Protein AF-A0AB74D225-F1 (afdb_monomer_lite)

pLDDT: mean 93.16, std 6.31, range [66.0, 98.31]

Secondary structure (DSSP, 8-state):
-EEEE---TTSS--EEEEEE--TT--EEEEEETGGGEEEEEEEEEEEETTTEEEEEEEEEEEEE-SS------TT-EEEE----TT--S-TT--HHHHHHHHHHHHHHHHHHHHHHHTTSS-TT-HHHHHHHHHHHHHHHHH-SPP-STT-----SS--EEEE-SS------SS------SS------SS------SS------SS----

InterPro domains:
  IPR018769 Type VI secretion system spike protein VgrG2, domain of unknown function DUF2345 [PF10106] (148-210)
  IPR028244 Putative type VI secretion system, Rhs element associated Vgr domain [PF13296] (7-115)

Structure (mmCIF, N/CA/C/O backbone):
data_AF-A0AB74D225-F1
#
_entry.id   AF-A0AB74D225-F1
#
loop_
_atom_site.group_PDB
_atom_site.id
_atom_site.type_symbol
_atom_site.label_atom_id
_atom_site.label_alt_id
_atom_site.label_comp_id
_atom_site.label_asym_id
_atom_site.label_entity_id
_atom_site.label_seq_id
_atom_site.pdbx_PDB_ins_code
_atom_site.Cartn_x
_atom_site.Cartn_y
_atom_site.Cartn_z
_atom_site.occupancy
_atom_site.B_iso_or_equiv
_atom_site.auth_seq_id
_atom_site.auth_comp_id
_atom_site.auth_asym_id
_atom_site.auth_atom_id
_atom_site.pdbx_PDB_model_num
ATOM 1 N N . VAL A 1 1 ? 15.953 2.092 -30.975 1.00 83.88 1 VAL A N 1
ATOM 2 C CA . VAL A 1 1 ? 16.313 1.522 -29.656 1.00 83.88 1 VAL A CA 1
ATOM 3 C C . VAL A 1 1 ? 17.767 1.840 -29.384 1.00 83.88 1 VAL A C 1
ATOM 5 O O . VAL A 1 1 ? 18.615 1.432 -30.169 1.00 83.88 1 VAL A O 1
ATOM 8 N N . THR A 1 2 ? 18.039 2.567 -28.309 1.00 91.44 2 THR A N 1
ATOM 9 C CA . THR A 1 2 ? 19.385 2.918 -27.845 1.00 91.44 2 THR A CA 1
ATOM 10 C C . THR A 1 2 ? 19.705 2.077 -26.615 1.00 91.44 2 THR A C 1
ATOM 12 O O . THR A 1 2 ? 18.894 2.002 -25.695 1.00 91.44 2 THR A O 1
ATOM 15 N N . VAL A 1 3 ? 20.867 1.417 -26.592 1.00 92.25 3 VAL A N 1
ATOM 16 C CA . VAL A 1 3 ? 21.276 0.546 -25.479 1.00 92.25 3 VAL A CA 1
ATOM 17 C C . VAL A 1 3 ? 22.683 0.907 -25.021 1.00 92.25 3 VAL A C 1
ATOM 19 O O . VAL A 1 3 ? 23.627 0.845 -25.804 1.00 92.25 3 VAL A O 1
ATOM 22 N N . LEU A 1 4 ? 22.821 1.215 -23.734 1.00 94.88 4 LEU A N 1
ATOM 23 C CA . LEU A 1 4 ? 24.099 1.292 -23.032 1.00 94.88 4 LEU A CA 1
ATOM 24 C C . LEU A 1 4 ? 24.278 -0.014 -22.261 1.00 94.88 4 LEU A C 1
ATOM 26 O O . LEU A 1 4 ? 23.444 -0.357 -21.424 1.00 94.88 4 LEU A O 1
ATOM 30 N N . ARG A 1 5 ? 25.334 -0.772 -22.560 1.00 93.56 5 ARG A N 1
ATOM 31 C CA . ARG A 1 5 ? 25.566 -2.101 -21.980 1.00 93.56 5 ARG A CA 1
ATOM 32 C C . ARG A 1 5 ? 26.976 -2.202 -21.415 1.00 93.56 5 ARG A C 1
ATOM 34 O O . ARG A 1 5 ? 27.946 -1.973 -22.131 1.00 93.56 5 ARG A O 1
ATOM 41 N N . GLY A 1 6 ? 27.064 -2.590 -20.149 1.00 93.81 6 GLY A N 1
ATOM 42 C CA . GLY A 1 6 ? 28.317 -2.973 -19.508 1.00 93.81 6 GLY A CA 1
ATOM 43 C C . GLY A 1 6 ? 28.624 -4.458 -19.694 1.00 93.81 6 GLY A C 1
ATOM 44 O O . GLY A 1 6 ? 27.819 -5.230 -20.218 1.00 93.81 6 GLY A O 1
ATOM 45 N N . ARG A 1 7 ? 29.789 -4.874 -19.209 1.00 94.44 7 ARG A N 1
ATOM 46 C CA . ARG A 1 7 ? 30.168 -6.280 -19.076 1.00 94.44 7 ARG A CA 1
ATOM 47 C C . ARG A 1 7 ? 30.783 -6.476 -17.700 1.00 94.44 7 ARG A C 1
ATOM 49 O O . ARG A 1 7 ? 31.556 -5.637 -17.248 1.00 94.44 7 ARG A O 1
ATOM 56 N N . GLU A 1 8 ? 30.429 -7.573 -17.056 1.00 95.44 8 GLU A N 1
ATOM 57 C CA . GLU A 1 8 ? 31.043 -8.018 -15.815 1.00 95.44 8 GLU A CA 1
ATOM 58 C C . GLU A 1 8 ? 32.558 -8.187 -15.984 1.00 95.44 8 GLU A C 1
ATOM 60 O O . GLU A 1 8 ? 33.041 -8.749 -16.975 1.00 95.44 8 GLU A O 1
ATOM 65 N N . PHE A 1 9 ? 33.319 -7.699 -15.007 1.00 93.19 9 PHE A N 1
ATOM 66 C CA . PHE A 1 9 ? 34.766 -7.843 -15.005 1.00 93.19 9 PHE A CA 1
ATOM 67 C C . PHE A 1 9 ? 35.149 -9.313 -14.809 1.00 93.19 9 PHE A C 1
ATOM 69 O O . PHE A 1 9 ? 34.698 -9.946 -13.862 1.00 93.19 9 PHE A O 1
ATOM 76 N N . GLN A 1 10 ? 35.961 -9.854 -15.725 1.00 94.50 10 GLN A N 1
ATOM 77 C CA . GLN A 1 10 ? 36.342 -11.277 -15.761 1.00 94.50 10 GLN A CA 1
ATOM 78 C C . GLN A 1 10 ? 35.152 -12.258 -15.810 1.00 94.50 10 GLN A C 1
ATOM 80 O O . GLN A 1 10 ? 35.305 -13.437 -15.502 1.00 94.50 10 GLN A O 1
ATOM 85 N N . GLY A 1 11 ? 33.982 -11.794 -16.260 1.00 92.81 11 GLY A N 1
ATOM 86 C CA . GLY A 1 11 ? 32.762 -12.590 -16.291 1.00 92.81 11 GLY A CA 1
ATOM 87 C C . GLY A 1 11 ? 31.970 -12.486 -17.593 1.00 92.81 11 GLY A C 1
ATOM 88 O O . GLY A 1 11 ? 32.452 -12.015 -18.640 1.00 92.81 11 GLY A O 1
ATOM 89 N N . THR A 1 12 ? 30.737 -12.988 -17.529 1.00 91.44 12 THR A N 1
ATOM 90 C CA . THR A 1 12 ? 29.812 -13.054 -18.677 1.00 91.44 12 THR A CA 1
ATOM 91 C C . THR A 1 12 ? 28.502 -12.316 -18.440 1.00 91.44 12 THR A C 1
ATOM 93 O O . THR A 1 12 ? 27.785 -12.060 -19.413 1.00 91.44 12 THR A O 1
ATOM 96 N N . ALA A 1 13 ? 28.217 -11.927 -17.195 1.00 94.06 13 ALA A N 1
ATOM 97 C CA . ALA A 1 13 ? 27.057 -11.118 -16.874 1.00 94.06 13 ALA A CA 1
ATOM 98 C C . ALA A 1 13 ? 27.206 -9.691 -17.421 1.00 94.06 13 ALA A C 1
ATOM 100 O O . ALA A 1 13 ? 28.282 -9.222 -17.814 1.00 94.06 13 ALA A O 1
ATOM 101 N N . SER A 1 14 ? 26.089 -8.984 -17.470 1.00 94.69 14 SER A N 1
ATOM 102 C CA . SER A 1 14 ? 26.008 -7.607 -17.918 1.00 94.69 14 SER A CA 1
ATOM 103 C C . SER A 1 14 ? 24.919 -6.852 -17.166 1.00 94.69 14 SER A C 1
ATOM 105 O O . SER A 1 14 ? 23.967 -7.427 -16.645 1.00 94.69 14 SER A O 1
ATOM 107 N N . GLY A 1 15 ? 25.065 -5.534 -17.137 1.00 95.62 15 GLY A N 1
ATOM 108 C CA . GLY A 1 15 ? 23.956 -4.623 -16.898 1.00 95.62 15 GLY A CA 1
ATOM 109 C C . GLY A 1 15 ? 23.692 -3.809 -18.156 1.00 95.62 15 GLY A C 1
ATOM 110 O O . GLY A 1 15 ? 24.610 -3.579 -18.956 1.00 95.62 15 GLY A O 1
ATOM 111 N N . HIS A 1 16 ? 22.453 -3.363 -18.348 1.00 94.81 16 HIS A N 1
ATOM 112 C CA . HIS A 1 16 ? 22.109 -2.466 -19.447 1.00 94.81 16 HIS A CA 1
ATOM 113 C C . HIS A 1 16 ? 21.057 -1.429 -19.068 1.00 94.81 16 HIS A C 1
ATOM 115 O O . HIS A 1 16 ? 20.155 -1.685 -18.273 1.00 94.81 16 HIS A O 1
ATOM 121 N N . LEU A 1 17 ? 21.164 -0.269 -19.711 1.00 96.69 17 LEU A N 1
ATOM 122 C CA . LEU A 1 17 ? 20.098 0.712 -19.862 1.00 96.69 17 LEU A CA 1
ATOM 123 C C . LEU A 1 17 ? 19.626 0.652 -21.317 1.00 96.69 17 LEU A C 1
ATOM 125 O O . LEU A 1 17 ? 20.425 0.836 -22.236 1.00 96.69 17 LEU A O 1
ATOM 129 N N . ALA A 1 18 ? 18.344 0.385 -21.530 1.00 94.88 18 ALA A N 1
ATOM 130 C CA . ALA A 1 18 ? 17.712 0.397 -22.841 1.00 94.88 18 ALA A CA 1
ATOM 131 C C . ALA A 1 18 ? 16.631 1.482 -22.889 1.00 94.88 18 ALA A C 1
ATOM 133 O O . ALA A 1 18 ? 15.743 1.507 -22.039 1.00 94.88 18 ALA A O 1
ATOM 134 N N . ILE A 1 19 ? 16.712 2.351 -23.895 1.00 96.00 19 ILE A N 1
ATOM 135 C CA . ILE A 1 19 ? 15.706 3.360 -24.235 1.00 96.00 19 ILE A CA 1
ATOM 136 C C . ILE A 1 19 ? 15.145 2.988 -25.601 1.00 96.00 19 ILE A C 1
ATOM 138 O O . ILE A 1 19 ? 15.877 2.800 -26.579 1.00 96.00 19 ILE A O 1
ATOM 142 N N . ASP A 1 20 ? 13.839 2.827 -25.672 1.00 93.31 20 ASP A N 1
ATOM 143 C CA . ASP A 1 20 ? 13.175 2.265 -26.828 1.00 93.31 20 ASP A CA 1
ATOM 144 C C . ASP A 1 20 ? 11.979 3.122 -27.220 1.00 93.31 20 ASP A C 1
ATOM 146 O O . ASP A 1 20 ? 10.872 2.926 -26.727 1.00 93.31 20 ASP A O 1
ATOM 150 N N . ASP A 1 21 ? 12.224 4.047 -28.145 1.00 94.94 21 ASP A N 1
ATOM 151 C CA . ASP A 1 21 ? 11.257 5.038 -28.628 1.00 94.94 21 ASP A CA 1
ATOM 152 C C . ASP A 1 21 ? 10.386 4.537 -29.785 1.00 94.94 21 ASP A C 1
ATOM 154 O O . ASP A 1 21 ? 9.946 5.309 -30.639 1.00 94.94 21 ASP A O 1
ATOM 158 N N . THR A 1 22 ? 10.147 3.226 -29.872 1.00 92.25 22 THR A N 1
ATOM 159 C CA . THR A 1 22 ? 9.281 2.709 -30.934 1.00 92.25 22 THR A CA 1
ATOM 160 C C . THR A 1 22 ? 7.878 3.302 -30.798 1.00 92.25 22 THR A C 1
ATOM 162 O O . THR A 1 22 ? 7.272 3.246 -29.723 1.00 92.25 22 THR A O 1
ATOM 165 N N . GLN A 1 23 ? 7.348 3.840 -31.901 1.00 93.94 23 GLN A N 1
ATOM 166 C CA . GLN A 1 23 ? 6.072 4.555 -31.939 1.00 93.94 23 GLN A CA 1
ATOM 167 C C . GLN A 1 23 ? 4.941 3.761 -31.263 1.00 93.94 23 GLN A C 1
ATOM 169 O O . GLN A 1 23 ? 4.717 2.585 -31.551 1.00 93.94 23 GLN A O 1
ATOM 174 N N . GLY A 1 24 ? 4.243 4.409 -30.324 1.00 91.94 24 GLY A N 1
ATOM 175 C CA . GLY A 1 24 ? 3.142 3.814 -29.555 1.00 91.94 24 GLY A CA 1
ATOM 176 C C . GLY A 1 24 ? 3.556 2.746 -28.533 1.00 91.94 24 GLY A C 1
ATOM 177 O O . GLY A 1 24 ? 2.697 2.183 -27.858 1.00 91.94 24 GLY A O 1
ATOM 178 N N . GLN A 1 25 ? 4.852 2.452 -28.405 1.00 93.56 25 GLN A N 1
ATOM 179 C CA . GLN A 1 25 ? 5.385 1.383 -27.561 1.00 93.56 25 GLN A CA 1
ATOM 180 C C . GLN A 1 25 ? 6.651 1.815 -26.819 1.00 93.56 25 GLN A C 1
ATOM 182 O O . GLN A 1 25 ? 7.567 1.010 -26.657 1.00 93.56 25 GLN A O 1
ATOM 187 N N . ILE A 1 26 ? 6.709 3.078 -26.391 1.00 95.25 26 ILE A N 1
ATOM 188 C CA . ILE A 1 26 ? 7.873 3.621 -25.691 1.00 95.25 26 ILE A CA 1
ATOM 189 C C . ILE A 1 26 ? 8.102 2.844 -24.391 1.00 95.25 26 ILE A C 1
ATOM 191 O O . ILE A 1 26 ? 7.143 2.601 -23.644 1.00 95.25 26 ILE A O 1
ATOM 195 N N . GLN A 1 27 ? 9.352 2.456 -24.135 1.00 95.75 27 GLN A N 1
ATOM 196 C CA . GLN A 1 27 ? 9.785 1.859 -22.873 1.00 95.75 27 GLN A CA 1
ATOM 197 C C . GLN A 1 27 ? 11.217 2.265 -22.504 1.00 95.75 27 GLN A C 1
ATOM 199 O O . GLN A 1 27 ? 12.063 2.477 -23.376 1.00 95.75 27 GLN A O 1
ATOM 204 N N . THR A 1 28 ? 11.491 2.279 -21.202 1.00 97.12 28 THR A N 1
ATOM 205 C CA . THR A 1 28 ? 12.839 2.438 -20.642 1.00 97.12 28 THR A CA 1
ATOM 206 C C . THR A 1 28 ? 13.099 1.313 -19.652 1.00 97.12 28 THR A C 1
ATOM 208 O O . THR A 1 28 ? 12.251 1.029 -18.806 1.00 97.12 28 THR A O 1
ATOM 211 N N . GLN A 1 29 ? 14.263 0.674 -19.737 1.00 96.50 29 GLN A N 1
ATOM 212 C CA . GLN A 1 29 ? 14.653 -0.422 -18.852 1.00 96.50 29 GLN A CA 1
ATOM 213 C C . GLN A 1 29 ? 16.067 -0.220 -18.306 1.00 96.50 29 GLN A C 1
ATOM 215 O O . GLN A 1 29 ? 16.994 -0.014 -19.082 1.00 96.50 29 GLN A O 1
ATOM 220 N N . ILE A 1 30 ? 16.234 -0.370 -16.991 1.00 97.25 30 ILE A N 1
ATOM 221 C CA . ILE A 1 30 ? 17.526 -0.540 -16.312 1.00 97.25 30 ILE A CA 1
ATOM 222 C C . ILE A 1 30 ? 17.555 -1.965 -15.768 1.00 97.25 30 ILE A C 1
ATOM 224 O O . ILE A 1 30 ? 16.666 -2.335 -15.002 1.00 97.25 30 ILE A O 1
ATOM 228 N N . ALA A 1 31 ? 18.537 -2.771 -16.161 1.00 96.44 31 ALA A N 1
ATOM 229 C CA . ALA A 1 31 ? 18.600 -4.180 -15.788 1.00 96.44 31 ALA A CA 1
ATOM 230 C C . ALA A 1 31 ? 20.019 -4.650 -15.453 1.00 96.44 31 ALA A C 1
ATOM 232 O O . ALA A 1 31 ? 21.006 -4.119 -15.967 1.00 96.44 31 ALA A O 1
ATOM 233 N N . SER A 1 32 ? 20.090 -5.685 -14.620 1.00 96.00 32 SER A N 1
ATOM 234 C CA . SER A 1 32 ? 21.280 -6.457 -14.277 1.00 96.00 32 SER A CA 1
ATOM 235 C C . SER A 1 32 ? 20.981 -7.945 -14.444 1.00 96.00 32 SER A C 1
ATOM 237 O O . SER A 1 32 ? 19.955 -8.429 -13.961 1.00 96.00 32 SER A O 1
ATOM 239 N N . ASP A 1 33 ? 21.886 -8.683 -15.088 1.00 95.00 33 ASP A N 1
ATOM 240 C CA . ASP A 1 33 ? 21.786 -10.142 -15.194 1.00 95.00 33 ASP A CA 1
ATOM 241 C C . ASP A 1 33 ? 21.850 -10.808 -13.799 1.00 95.00 33 ASP A C 1
ATOM 243 O O . ASP A 1 33 ? 21.280 -11.881 -13.595 1.00 95.00 33 ASP A O 1
ATOM 247 N N . ALA A 1 34 ? 22.470 -10.152 -12.806 1.00 95.50 34 ALA A N 1
ATOM 248 C CA . ALA A 1 34 ? 22.507 -10.626 -11.424 1.00 95.50 34 ALA A CA 1
ATOM 249 C C . ALA A 1 34 ? 21.106 -10.586 -10.788 1.00 95.50 34 ALA A C 1
ATOM 251 O O . ALA A 1 34 ? 20.494 -9.523 -10.622 1.00 95.50 34 ALA A O 1
ATOM 252 N N . GLY A 1 35 ? 20.587 -11.770 -10.455 1.00 96.00 35 GLY A N 1
ATOM 253 C CA . GLY A 1 35 ? 19.220 -11.939 -9.963 1.00 96.00 35 GLY A CA 1
ATOM 254 C C . GLY A 1 35 ? 18.162 -11.491 -10.971 1.00 96.00 35 GLY A C 1
ATOM 255 O O . GLY A 1 35 ? 17.039 -11.218 -10.567 1.00 96.00 35 GLY A O 1
ATOM 256 N N . VAL A 1 36 ? 18.521 -11.329 -12.255 1.00 94.62 36 VAL A N 1
ATOM 257 C CA . VAL A 1 36 ? 17.628 -10.825 -13.312 1.00 94.62 36 VAL A CA 1
ATOM 258 C C . VAL A 1 36 ? 16.848 -9.586 -12.828 1.00 94.62 36 VAL A C 1
ATOM 260 O O . VAL A 1 36 ? 15.620 -9.488 -12.946 1.00 94.62 36 VAL A O 1
ATOM 263 N N . SER A 1 37 ? 17.586 -8.678 -12.186 1.00 97.56 37 SER A N 1
ATOM 264 C CA . SER A 1 37 ? 17.048 -7.534 -11.455 1.00 97.56 37 SER A CA 1
ATOM 265 C C . SER A 1 37 ? 16.805 -6.376 -12.412 1.00 97.56 37 SER A C 1
ATOM 267 O O . SER A 1 37 ? 17.715 -5.989 -13.143 1.00 97.56 37 SER A O 1
ATOM 269 N N . GLN A 1 38 ? 15.601 -5.804 -12.423 1.00 96.69 38 GLN A N 1
ATOM 270 C CA . GLN A 1 38 ? 15.238 -4.766 -13.387 1.00 96.69 38 GLN A CA 1
ATOM 271 C C . GLN A 1 38 ? 14.219 -3.752 -12.861 1.00 96.69 38 GLN A C 1
ATOM 273 O O . GLN A 1 38 ? 13.292 -4.103 -12.132 1.00 96.69 38 GLN A O 1
ATOM 278 N N . LEU A 1 39 ? 14.362 -2.513 -13.336 1.00 98.00 39 LEU A N 1
ATOM 279 C CA . LEU A 1 39 ? 13.328 -1.483 -13.371 1.00 98.00 39 LEU A CA 1
ATOM 280 C C . LEU A 1 39 ? 12.903 -1.285 -14.830 1.00 98.00 39 LEU A C 1
ATOM 282 O O . LEU A 1 39 ? 13.740 -0.983 -15.680 1.00 98.00 39 LEU A O 1
ATOM 286 N N . SER A 1 40 ? 11.616 -1.446 -15.122 1.00 97.31 40 SER A N 1
ATOM 287 C CA . SER A 1 40 ? 11.042 -1.233 -16.458 1.00 97.31 40 SER A CA 1
ATOM 288 C C . SER A 1 40 ? 9.903 -0.216 -16.387 1.00 97.31 40 SER A C 1
ATOM 290 O O . SER A 1 40 ? 9.074 -0.309 -15.487 1.00 97.31 40 SER A O 1
ATOM 292 N N . LEU A 1 41 ? 9.860 0.739 -17.319 1.00 97.88 41 LEU A N 1
ATOM 293 C CA . LEU A 1 41 ? 8.902 1.852 -17.376 1.00 97.88 41 LEU A CA 1
ATOM 294 C C . LEU A 1 41 ? 8.232 1.921 -18.758 1.00 97.88 41 LEU A C 1
ATOM 296 O O . LEU A 1 41 ? 8.895 1.718 -19.775 1.00 97.88 41 LEU A O 1
ATOM 300 N N . GLY A 1 42 ? 6.946 2.269 -18.811 1.00 97.00 42 GLY A N 1
ATOM 301 C CA . GLY A 1 42 ? 6.195 2.462 -20.056 1.00 97.00 42 GLY A CA 1
ATOM 302 C C . GLY A 1 42 ? 5.542 1.174 -20.564 1.00 97.00 42 GLY A C 1
ATOM 303 O O . GLY A 1 42 ? 4.837 0.497 -19.815 1.00 97.00 42 GLY A O 1
ATOM 304 N N . ASN A 1 43 ? 5.726 0.849 -21.847 1.00 96.44 43 ASN A N 1
ATOM 305 C CA . ASN A 1 43 ? 5.213 -0.380 -22.464 1.00 96.44 43 ASN A CA 1
ATOM 306 C C . ASN A 1 43 ? 6.162 -1.546 -22.178 1.00 96.44 43 ASN A C 1
ATOM 308 O O . ASN A 1 43 ? 7.056 -1.842 -22.968 1.00 96.44 43 ASN A O 1
ATOM 312 N N . LEU A 1 44 ? 5.952 -2.205 -21.042 1.00 95.56 44 LEU A N 1
ATOM 313 C CA . LEU A 1 44 ? 6.819 -3.257 -20.528 1.00 95.56 44 LEU A CA 1
ATOM 314 C C . LEU A 1 44 ? 6.895 -4.413 -21.533 1.00 95.56 44 LEU A C 1
ATOM 316 O O . LEU A 1 44 ? 5.932 -5.167 -21.707 1.00 95.56 44 LEU A O 1
ATOM 320 N N . ARG A 1 45 ? 8.043 -4.572 -22.192 1.00 91.81 45 ARG A N 1
ATOM 321 C CA . ARG A 1 45 ? 8.363 -5.733 -23.027 1.00 91.81 45 ARG A CA 1
ATOM 322 C C . ARG A 1 45 ? 9.641 -6.378 -22.523 1.00 91.81 45 ARG A C 1
ATOM 324 O O . ARG A 1 45 ? 10.522 -5.725 -21.971 1.00 91.81 45 ARG A O 1
ATOM 331 N N . ARG A 1 46 ? 9.770 -7.682 -22.736 1.00 88.81 46 ARG A N 1
ATOM 332 C CA . ARG A 1 46 ? 11.048 -8.358 -22.503 1.00 88.81 46 ARG A CA 1
ATOM 333 C C . ARG A 1 46 ? 12.076 -7.843 -23.524 1.00 88.81 46 ARG A C 1
ATOM 335 O O . ARG A 1 46 ? 11.772 -7.761 -24.713 1.00 88.81 46 ARG A O 1
ATOM 342 N N . ILE A 1 47 ? 13.287 -7.527 -23.063 1.00 87.62 47 ILE A N 1
ATOM 343 C CA . ILE A 1 47 ? 14.438 -7.200 -23.914 1.00 87.62 47 ILE A CA 1
ATOM 344 C C . ILE A 1 47 ? 15.483 -8.294 -23.714 1.00 87.62 47 ILE A C 1
ATOM 346 O O . ILE A 1 47 ? 16.012 -8.474 -22.620 1.00 87.62 47 ILE A O 1
ATOM 350 N N . VAL A 1 48 ? 15.772 -9.046 -24.772 1.00 81.62 48 VAL A N 1
ATOM 351 C CA . VAL A 1 48 ? 16.728 -10.157 -24.747 1.00 81.62 48 VAL A CA 1
ATOM 352 C C . VAL A 1 48 ? 17.967 -9.766 -25.540 1.00 81.62 48 VAL A C 1
ATOM 354 O O . VAL A 1 48 ? 17.873 -9.233 -26.643 1.00 81.62 48 VAL A O 1
ATOM 357 N N . ARG A 1 49 ? 19.152 -10.077 -25.002 1.00 74.44 49 ARG A N 1
ATOM 358 C CA . ARG A 1 49 ? 20.454 -9.656 -25.549 1.00 74.44 49 ARG A CA 1
ATOM 359 C C . ARG A 1 49 ? 20.635 -9.913 -27.052 1.00 74.44 49 ARG A C 1
ATOM 361 O O . ARG A 1 49 ? 21.268 -9.105 -27.715 1.00 74.44 49 ARG A O 1
ATOM 368 N N . LYS A 1 50 ? 20.126 -11.037 -27.572 1.00 76.19 50 LYS A N 1
ATOM 369 C CA . LYS A 1 50 ? 20.313 -11.444 -28.978 1.00 76.19 50 LYS A CA 1
ATOM 370 C C . LYS A 1 50 ? 19.160 -11.052 -29.900 1.00 76.19 50 LYS A C 1
ATOM 372 O O . LYS A 1 50 ? 19.402 -10.771 -31.063 1.00 76.19 50 LYS A O 1
ATOM 377 N N . THR A 1 51 ? 17.926 -11.068 -29.401 1.00 76.56 51 THR A N 1
ATOM 378 C CA . THR A 1 51 ? 16.722 -10.883 -30.229 1.00 76.56 51 THR A CA 1
ATOM 379 C C . THR A 1 51 ? 16.116 -9.488 -30.092 1.00 76.56 51 THR A C 1
ATOM 381 O O . THR A 1 51 ? 15.211 -9.138 -30.840 1.00 76.56 51 THR A O 1
ATOM 384 N N . GLY A 1 52 ? 16.606 -8.673 -29.153 1.00 81.56 52 GLY A N 1
ATOM 385 C CA . GLY A 1 52 ? 16.034 -7.366 -28.863 1.00 81.56 52 GLY A CA 1
ATOM 386 C C . GLY A 1 52 ? 14.661 -7.508 -28.212 1.00 81.56 52 GLY A C 1
ATOM 387 O O . GLY A 1 52 ? 14.509 -8.231 -27.225 1.00 81.56 52 GLY A O 1
ATOM 388 N N . ARG A 1 53 ? 13.664 -6.797 -28.747 1.00 82.19 53 ARG A N 1
ATOM 389 C CA . ARG A 1 53 ? 12.280 -6.869 -28.267 1.00 82.19 53 ARG A CA 1
ATOM 390 C C . ARG A 1 53 ? 11.737 -8.293 -28.335 1.00 82.19 53 ARG A C 1
ATOM 392 O O . ARG A 1 53 ? 11.880 -8.976 -29.342 1.00 82.19 53 ARG A O 1
ATOM 399 N N . ALA A 1 54 ? 11.041 -8.681 -27.280 1.00 85.25 54 ALA A N 1
ATOM 400 C CA . ALA A 1 54 ? 10.264 -9.904 -27.202 1.00 85.25 54 ALA A CA 1
ATOM 401 C C . ALA A 1 54 ? 8.859 -9.585 -26.646 1.00 85.25 54 ALA A C 1
ATOM 403 O O . ALA A 1 54 ? 8.299 -8.508 -26.902 1.00 85.25 54 ALA A O 1
ATOM 404 N N . ASP A 1 55 ? 8.274 -10.531 -25.917 1.00 88.88 55 ASP A N 1
ATOM 405 C CA . ASP A 1 55 ? 6.867 -10.512 -25.522 1.00 88.88 55 ASP A CA 1
ATOM 406 C C . ASP A 1 55 ? 6.479 -9.268 -24.716 1.00 88.88 55 ASP A C 1
ATOM 408 O O . ASP A 1 55 ? 7.250 -8.749 -23.898 1.00 88.88 55 ASP A O 1
ATOM 412 N N . ALA A 1 56 ? 5.248 -8.804 -24.941 1.00 93.12 56 ALA A N 1
ATOM 413 C CA . ALA A 1 56 ? 4.619 -7.793 -24.101 1.00 93.12 56 ALA A CA 1
ATOM 414 C C . ALA A 1 56 ? 4.312 -8.369 -22.714 1.00 93.12 56 ALA A C 1
ATOM 416 O O . ALA A 1 56 ? 3.841 -9.496 -22.594 1.00 93.12 56 ALA A O 1
ATOM 417 N N . ARG A 1 57 ? 4.577 -7.578 -21.672 1.00 93.94 57 ARG A N 1
ATOM 418 C CA . ARG A 1 57 ? 4.400 -7.954 -20.262 1.00 93.94 57 ARG A CA 1
ATOM 419 C C . ARG A 1 57 ? 3.463 -7.025 -19.491 1.00 93.94 57 ARG A C 1
ATOM 421 O O . ARG A 1 57 ? 2.999 -7.409 -18.427 1.00 93.94 57 ARG A O 1
ATOM 428 N N . GLY A 1 58 ? 3.170 -5.830 -20.008 1.00 95.00 58 GLY A N 1
ATOM 429 C CA . GLY A 1 58 ? 2.227 -4.905 -19.379 1.00 95.00 58 GLY A CA 1
ATOM 430 C C . GLY A 1 58 ? 2.478 -3.443 -19.736 1.00 95.00 58 GLY A C 1
ATOM 431 O O . GLY A 1 58 ? 3.218 -3.131 -20.669 1.00 95.00 58 GLY A O 1
ATOM 432 N N . LYS A 1 59 ? 1.851 -2.542 -18.977 1.00 96.69 59 LYS A N 1
ATOM 433 C CA . LYS A 1 59 ? 2.045 -1.089 -19.049 1.00 96.69 59 LYS A CA 1
ATOM 434 C C . LYS A 1 59 ? 2.163 -0.523 -17.635 1.00 96.69 59 LYS A C 1
ATOM 436 O O . LYS A 1 59 ? 1.456 -0.991 -16.749 1.00 96.69 59 LYS A O 1
ATOM 441 N N . GLY A 1 60 ? 3.010 0.484 -17.441 1.00 96.38 60 GLY A N 1
ATOM 442 C CA . GLY A 1 60 ? 3.223 1.130 -16.141 1.00 96.38 60 GLY A CA 1
ATOM 443 C C . GLY A 1 60 ? 4.685 1.052 -15.720 1.00 96.38 60 GLY A C 1
ATOM 444 O O . GLY A 1 60 ? 5.562 1.377 -16.520 1.00 96.38 60 GLY A O 1
ATOM 445 N N . PHE A 1 61 ? 4.945 0.613 -14.489 1.00 97.44 61 PHE A N 1
ATOM 446 C CA . PHE A 1 61 ? 6.291 0.298 -14.021 1.00 97.44 61 PHE A CA 1
ATOM 447 C C . PHE A 1 61 ? 6.354 -1.111 -13.426 1.00 97.44 61 PHE A C 1
ATOM 449 O O . PHE A 1 61 ? 5.377 -1.603 -12.867 1.00 97.44 61 PHE A O 1
ATOM 456 N N . GLU A 1 62 ? 7.513 -1.752 -13.532 1.00 97.62 62 GLU A N 1
ATOM 457 C CA . GLU A 1 62 ? 7.829 -3.003 -12.841 1.00 97.62 62 GLU A CA 1
ATOM 458 C C . GLU A 1 62 ? 9.213 -2.876 -12.200 1.00 97.62 62 GLU A C 1
ATOM 460 O O . GLU A 1 62 ? 10.187 -2.575 -12.894 1.00 97.62 62 GLU A O 1
ATOM 465 N N . LEU A 1 63 ? 9.295 -3.150 -10.895 1.00 97.81 63 LEU A N 1
ATOM 466 C CA . LEU A 1 63 ? 10.541 -3.453 -10.196 1.00 97.81 63 LEU A CA 1
ATOM 467 C C . LEU A 1 63 ? 10.546 -4.953 -9.882 1.00 97.81 63 LEU A C 1
ATOM 469 O O . LEU A 1 63 ? 9.655 -5.440 -9.187 1.00 97.81 63 LEU A O 1
ATOM 473 N N . ARG A 1 64 ? 11.526 -5.687 -10.411 1.00 96.62 64 ARG A N 1
ATOM 474 C CA . ARG A 1 64 ? 11.606 -7.151 -10.297 1.00 96.62 64 ARG A CA 1
ATOM 475 C C . ARG A 1 64 ? 13.021 -7.584 -9.949 1.00 96.62 64 ARG A C 1
ATOM 477 O O . ARG A 1 64 ? 13.976 -7.007 -10.457 1.00 96.62 64 ARG A O 1
ATOM 484 N N . THR A 1 65 ? 13.147 -8.633 -9.148 1.00 98.12 65 THR A N 1
ATOM 485 C CA . THR A 1 65 ? 14.398 -9.362 -8.921 1.00 98.12 65 THR A CA 1
ATOM 486 C C . THR A 1 65 ? 14.079 -10.801 -8.508 1.00 98.12 65 THR A C 1
ATOM 488 O O . THR A 1 65 ? 13.027 -11.050 -7.924 1.00 98.12 65 THR A O 1
ATOM 491 N N . ASP A 1 66 ? 14.971 -11.732 -8.834 1.00 98.25 66 ASP A N 1
ATOM 492 C CA . ASP A 1 66 ? 14.998 -13.108 -8.324 1.00 98.25 66 ASP A CA 1
ATOM 493 C C . ASP A 1 66 ? 15.835 -13.214 -7.026 1.00 98.25 66 ASP A C 1
ATOM 495 O O . ASP A 1 66 ? 15.945 -14.286 -6.434 1.00 98.25 66 ASP A O 1
ATOM 499 N N . PHE A 1 67 ? 16.425 -12.103 -6.568 1.00 98.12 67 PHE A N 1
ATOM 500 C CA . PHE A 1 67 ? 17.038 -11.960 -5.245 1.00 98.12 67 PHE A CA 1
ATOM 501 C C . PHE A 1 67 ? 16.074 -11.264 -4.264 1.00 98.12 67 PHE A C 1
ATOM 503 O O . PHE A 1 67 ? 14.856 -11.303 -4.418 1.00 98.12 67 PHE A O 1
ATOM 510 N N . TRP A 1 68 ? 16.606 -10.645 -3.209 1.00 98.31 68 TRP A N 1
ATOM 511 C CA . TRP A 1 68 ? 15.818 -9.896 -2.234 1.00 98.31 68 TRP A CA 1
ATOM 512 C C . TRP A 1 68 ? 15.389 -8.529 -2.777 1.00 98.31 68 TRP A C 1
ATOM 514 O O . TRP A 1 68 ? 16.212 -7.755 -3.265 1.00 98.31 68 TRP A O 1
ATOM 524 N N . GLY A 1 69 ? 14.108 -8.198 -2.613 1.00 97.75 69 GLY A N 1
ATOM 525 C CA . GLY A 1 69 ? 13.589 -6.844 -2.791 1.00 97.75 69 GLY A CA 1
ATOM 526 C C . GLY A 1 69 ? 13.454 -6.137 -1.444 1.00 97.75 69 GLY A C 1
ATOM 527 O O . GLY A 1 69 ? 12.835 -6.669 -0.526 1.00 97.75 69 GLY A O 1
ATOM 528 N N . VAL A 1 70 ? 14.007 -4.930 -1.322 1.00 97.88 70 VAL A N 1
ATOM 529 C CA . VAL A 1 70 ? 13.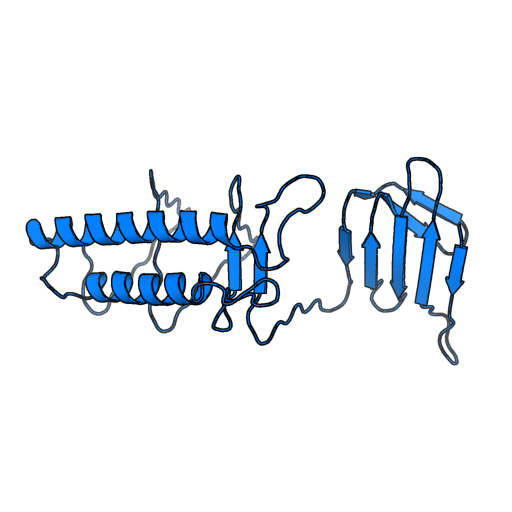832 -4.074 -0.141 1.00 97.88 70 VAL A CA 1
ATOM 530 C C . VAL A 1 70 ? 13.448 -2.674 -0.604 1.00 97.88 70 VAL A C 1
ATOM 532 O O . VAL A 1 70 ? 14.202 -2.034 -1.332 1.00 97.88 70 VAL A O 1
ATOM 535 N N . VAL A 1 71 ? 12.295 -2.185 -0.142 1.00 97.69 71 VAL A N 1
ATOM 536 C CA . VAL A 1 71 ? 11.902 -0.774 -0.245 1.00 97.69 71 VAL A CA 1
ATOM 537 C C . VAL A 1 71 ? 12.003 -0.180 1.152 1.00 97.69 71 VAL A C 1
ATOM 539 O O . VAL A 1 71 ? 11.337 -0.641 2.076 1.00 97.69 71 VAL A O 1
ATOM 542 N N . ARG A 1 72 ? 12.875 0.814 1.327 1.00 97.69 72 ARG A N 1
ATOM 543 C CA . ARG A 1 72 ? 13.136 1.440 2.627 1.00 97.69 72 ARG A CA 1
ATOM 544 C C . ARG A 1 72 ? 13.047 2.952 2.504 1.00 97.69 72 ARG A C 1
ATOM 546 O O . ARG A 1 72 ? 13.747 3.540 1.686 1.00 97.69 72 ARG A O 1
ATOM 553 N N . ALA A 1 73 ? 12.255 3.562 3.378 1.00 97.50 73 ALA A N 1
ATOM 554 C CA . ALA A 1 73 ? 12.165 5.005 3.523 1.00 97.50 73 ALA A CA 1
ATOM 555 C C . ALA A 1 73 ? 12.191 5.369 5.014 1.00 97.50 73 ALA A C 1
ATOM 557 O O . ALA A 1 73 ? 11.310 4.982 5.774 1.00 97.50 73 ALA A O 1
ATOM 558 N N . LEU A 1 74 ? 13.232 6.091 5.441 1.00 97.62 74 LEU A N 1
ATOM 559 C CA . LEU A 1 74 ? 13.469 6.415 6.857 1.00 97.62 74 LEU A CA 1
ATOM 560 C C . LEU A 1 74 ? 12.404 7.354 7.449 1.00 97.62 74 LEU A C 1
ATOM 562 O O . LEU A 1 74 ? 12.218 7.387 8.657 1.00 97.62 74 LEU A O 1
ATOM 566 N N . ARG A 1 75 ? 11.728 8.130 6.598 1.00 96.19 75 ARG A N 1
ATOM 567 C CA . ARG A 1 75 ? 10.735 9.143 6.988 1.00 96.19 75 ARG A CA 1
ATOM 568 C C . ARG A 1 75 ? 9.296 8.723 6.669 1.00 96.19 75 ARG A C 1
ATOM 570 O O . ARG A 1 75 ? 8.431 9.577 6.572 1.00 96.19 75 ARG A O 1
ATOM 577 N N . GLY A 1 76 ? 9.068 7.428 6.461 1.00 96.94 76 GLY A N 1
ATOM 578 C CA . GLY A 1 76 ? 7.765 6.876 6.091 1.00 96.94 76 GLY A CA 1
ATOM 579 C C . GLY A 1 76 ? 7.659 6.510 4.611 1.00 96.94 76 GLY A C 1
ATOM 580 O O . GLY A 1 76 ? 8.442 6.964 3.774 1.00 96.94 76 GLY A O 1
ATOM 581 N N . LEU A 1 77 ? 6.699 5.643 4.301 1.00 97.81 77 LEU A N 1
ATOM 582 C CA . LEU A 1 77 ? 6.422 5.084 2.983 1.00 97.81 77 LEU A CA 1
ATOM 583 C C . LEU A 1 77 ? 4.917 5.177 2.704 1.00 97.81 77 LEU A C 1
ATOM 585 O O . LEU A 1 77 ? 4.109 4.618 3.438 1.00 97.81 77 LEU A O 1
ATOM 589 N N . PHE A 1 78 ? 4.540 5.849 1.617 1.00 97.31 78 PHE A N 1
ATOM 590 C CA . PHE A 1 78 ? 3.151 5.941 1.170 1.00 97.31 78 PHE A CA 1
ATOM 591 C C . PHE A 1 78 ? 2.966 5.175 -0.138 1.00 97.31 78 PHE A C 1
ATOM 593 O O . PHE A 1 78 ? 3.620 5.472 -1.137 1.00 97.31 78 PHE A O 1
ATOM 600 N N . VAL A 1 79 ? 2.084 4.176 -0.122 1.00 97.25 79 VAL A N 1
ATOM 601 C CA . VAL A 1 79 ? 1.704 3.388 -1.298 1.00 97.25 79 VAL A CA 1
ATOM 602 C C . VAL A 1 79 ? 0.219 3.604 -1.535 1.00 97.25 79 VAL A C 1
ATOM 604 O O . VAL A 1 79 ? -0.609 3.271 -0.686 1.00 97.25 79 VAL A O 1
ATOM 607 N N . THR A 1 80 ? -0.118 4.179 -2.686 1.00 96.50 80 THR A N 1
ATOM 608 C CA . THR A 1 80 ? -1.491 4.580 -2.976 1.00 96.50 80 THR A CA 1
ATOM 609 C C . THR A 1 80 ? -1.912 4.292 -4.410 1.00 96.50 80 THR A C 1
ATOM 611 O O . THR A 1 80 ? -1.095 4.324 -5.330 1.00 96.50 80 THR A O 1
ATOM 614 N N . THR A 1 81 ? -3.204 4.012 -4.592 1.00 95.38 81 THR A N 1
ATOM 615 C CA . THR A 1 81 ? -3.874 4.045 -5.904 1.00 95.38 81 THR A CA 1
ATOM 616 C C . THR A 1 81 ? -4.711 5.312 -6.097 1.00 95.38 81 THR A C 1
ATOM 618 O O . THR A 1 81 ? -5.326 5.486 -7.149 1.00 95.38 81 THR A O 1
ATOM 621 N N . ASP A 1 82 ? -4.723 6.205 -5.102 1.00 92.25 82 ASP A N 1
ATOM 622 C CA . ASP A 1 82 ? -5.307 7.537 -5.215 1.00 92.25 82 ASP A CA 1
ATOM 623 C C . ASP A 1 82 ? -4.445 8.381 -6.159 1.00 92.25 82 ASP A C 1
ATOM 625 O O . ASP A 1 82 ? -3.238 8.534 -5.968 1.00 92.25 82 ASP A O 1
ATOM 629 N N . GLY A 1 83 ? -5.054 8.905 -7.217 1.00 84.50 83 GLY A N 1
ATOM 630 C CA . GLY A 1 83 ? -4.328 9.672 -8.214 1.00 84.50 83 GLY A CA 1
ATOM 631 C C . GLY A 1 83 ? -5.231 10.236 -9.297 1.00 84.50 83 GLY A C 1
ATOM 632 O O . GLY A 1 83 ? -6.419 9.928 -9.396 1.00 84.50 83 GLY A O 1
ATOM 633 N N . ARG A 1 84 ? -4.644 11.089 -10.133 1.00 81.88 84 ARG A N 1
ATOM 634 C CA . ARG A 1 84 ? -5.303 11.698 -11.291 1.00 81.88 84 ARG A CA 1
ATOM 635 C C . ARG A 1 84 ? -4.424 11.517 -12.522 1.00 81.88 84 ARG A C 1
ATOM 637 O O . ARG A 1 84 ? -3.198 11.470 -12.419 1.00 81.88 84 ARG A O 1
ATOM 644 N N . ALA A 1 85 ? -5.050 11.422 -13.695 1.00 86.88 85 ALA A N 1
ATOM 645 C CA . ALA A 1 85 ? -4.320 11.335 -14.956 1.00 86.88 85 ALA A CA 1
ATOM 646 C C . ALA A 1 85 ? -3.358 12.528 -15.103 1.00 86.88 85 ALA A C 1
ATOM 648 O O . ALA A 1 85 ? -3.720 13.662 -14.801 1.00 86.88 85 ALA A O 1
ATOM 649 N N . GLY A 1 86 ? -2.127 12.258 -15.540 1.00 82.31 86 GLY A N 1
ATOM 650 C CA . GLY A 1 86 ? -1.071 13.270 -15.649 1.00 82.31 86 GLY A CA 1
ATOM 651 C C . GLY A 1 86 ? -0.313 13.568 -14.349 1.00 82.31 86 GLY A C 1
ATOM 652 O O . GLY A 1 86 ? 0.623 14.355 -14.389 1.00 82.31 86 GLY A O 1
ATOM 653 N N . GLY A 1 87 ? -0.675 12.936 -13.226 1.00 80.31 87 GLY A N 1
ATOM 654 C CA . GLY A 1 87 ? 0.024 13.082 -11.944 1.00 80.31 87 GLY A CA 1
ATOM 655 C C . GLY A 1 87 ? 0.038 14.498 -11.344 1.00 80.31 87 GLY A C 1
ATOM 656 O O . GLY A 1 87 ? 1.094 14.913 -10.877 1.00 80.31 87 GLY A O 1
ATOM 657 N N . PRO A 1 88 ? -1.070 15.270 -11.356 1.00 81.69 88 PRO A N 1
ATOM 658 C CA . PRO A 1 88 ? -1.117 16.553 -10.659 1.00 81.69 88 PRO A CA 1
ATOM 659 C C . PRO A 1 88 ? -1.025 16.364 -9.134 1.00 81.69 88 PRO A C 1
ATOM 661 O O . PRO A 1 88 ? -1.531 15.377 -8.601 1.00 81.69 88 PRO A O 1
ATOM 664 N N . GLY A 1 89 ? -0.461 17.355 -8.439 1.00 84.31 89 GLY A N 1
ATOM 665 C CA . GLY A 1 89 ? -0.195 17.309 -6.994 1.00 84.31 89 GLY A CA 1
ATOM 666 C C . GLY A 1 89 ? 1.265 16.975 -6.677 1.00 84.31 89 GLY A C 1
ATOM 667 O O . GLY A 1 89 ? 2.066 16.708 -7.574 1.00 84.31 89 GLY A O 1
ATOM 668 N N . HIS A 1 90 ? 1.635 17.031 -5.399 1.00 89.69 90 HIS A N 1
ATOM 669 C CA . HIS A 1 90 ? 2.963 16.637 -4.927 1.00 89.69 90 HIS A CA 1
ATOM 670 C C . HIS A 1 90 ? 2.991 15.160 -4.529 1.00 89.69 90 HIS A C 1
ATOM 672 O O . HIS A 1 90 ? 1.971 14.553 -4.220 1.00 89.69 90 HIS A O 1
ATOM 678 N N . ALA A 1 91 ? 4.186 14.573 -4.492 1.00 90.94 91 ALA A N 1
ATOM 679 C CA . ALA A 1 91 ? 4.369 13.134 -4.286 1.00 90.94 91 ALA A CA 1
ATOM 680 C C . ALA A 1 91 ? 3.827 12.592 -2.946 1.00 90.94 91 ALA A C 1
ATOM 682 O O . ALA A 1 91 ? 3.615 11.388 -2.824 1.00 90.94 91 ALA A O 1
ATOM 683 N N . LYS A 1 92 ? 3.630 13.461 -1.944 1.00 92.31 92 LYS A N 1
ATOM 684 C CA . LYS A 1 92 ? 3.111 13.102 -0.615 1.00 92.31 92 LYS A CA 1
ATOM 685 C C . LYS A 1 92 ? 1.672 13.560 -0.372 1.00 92.31 92 LYS A C 1
ATOM 687 O O . LYS A 1 92 ? 1.239 13.551 0.773 1.00 92.31 92 LYS A O 1
ATOM 692 N N . ASP A 1 93 ? 0.937 13.951 -1.412 1.00 92.06 93 ASP A N 1
ATOM 693 C CA . ASP A 1 93 ? -0.468 14.336 -1.275 1.00 92.06 93 ASP A CA 1
ATOM 694 C C . ASP A 1 93 ? -1.305 13.151 -0.765 1.00 92.06 93 ASP A C 1
ATOM 696 O O . ASP A 1 93 ? -1.703 12.261 -1.518 1.00 92.06 93 ASP A O 1
ATOM 700 N N . ALA A 1 94 ? -1.547 13.131 0.545 1.00 94.06 94 ALA A N 1
ATOM 701 C CA . ALA A 1 94 ? -2.238 12.053 1.240 1.00 94.06 94 ALA A CA 1
ATOM 702 C C . ALA A 1 94 ? -3.705 12.395 1.543 1.00 94.06 94 ALA A C 1
ATOM 704 O O . ALA A 1 94 ? -4.319 11.739 2.385 1.00 94.06 94 ALA A O 1
ATOM 705 N N . ARG A 1 95 ? -4.288 13.415 0.893 1.00 93.81 95 ARG A N 1
ATOM 706 C CA . ARG A 1 95 ? -5.633 13.928 1.224 1.00 93.81 95 ARG A CA 1
ATOM 707 C C . ARG A 1 95 ? -6.711 12.847 1.230 1.00 93.81 95 ARG A C 1
ATOM 709 O O . ARG A 1 95 ? -7.484 12.777 2.184 1.00 93.81 95 ARG A O 1
ATOM 716 N N . ASP A 1 96 ? -6.740 11.990 0.212 1.00 95.69 96 ASP A N 1
ATOM 717 C CA . ASP A 1 96 ? -7.739 10.920 0.110 1.00 95.69 96 ASP A CA 1
ATOM 718 C C . ASP A 1 96 ? -7.530 9.845 1.194 1.00 95.69 96 ASP A C 1
ATOM 720 O O . ASP A 1 96 ? -8.486 9.396 1.831 1.00 95.69 96 ASP A O 1
ATOM 724 N N . ALA A 1 97 ? -6.274 9.480 1.473 1.00 96.88 97 ALA A N 1
ATOM 725 C CA . ALA A 1 97 ? -5.922 8.547 2.543 1.00 96.88 97 ALA A CA 1
ATOM 726 C C . ALA A 1 97 ? -6.326 9.093 3.924 1.00 96.88 97 ALA A C 1
ATOM 728 O O . ALA A 1 97 ? -7.030 8.419 4.677 1.00 96.88 97 ALA A O 1
ATOM 729 N N . VAL A 1 98 ? -5.956 10.342 4.224 1.00 96.94 98 VAL A N 1
ATOM 730 C CA . VAL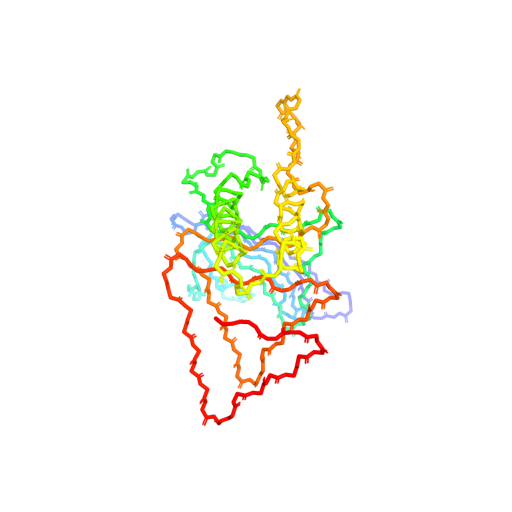 A 1 98 ? -6.332 11.047 5.459 1.00 96.94 98 VAL A CA 1
ATOM 731 C C . VAL A 1 98 ? -7.851 11.138 5.581 1.00 96.94 98 VAL A C 1
ATOM 733 O O . VAL A 1 98 ? -8.390 10.845 6.643 1.00 96.94 98 VAL A O 1
ATOM 736 N N . GLY A 1 99 ? -8.563 11.468 4.501 1.00 97.62 99 GLY A N 1
ATOM 737 C CA . GLY A 1 99 ? -10.025 11.522 4.488 1.00 97.62 99 GLY A CA 1
ATOM 738 C C . GLY A 1 99 ? -10.686 10.197 4.881 1.00 97.62 99 GLY A C 1
ATOM 739 O O . GLY A 1 99 ? -11.645 10.194 5.658 1.00 97.62 99 GLY A O 1
ATOM 740 N N . ARG A 1 100 ? -10.166 9.064 4.393 1.00 97.81 100 ARG A N 1
ATOM 741 C CA . ARG A 1 100 ? -10.659 7.724 4.766 1.00 97.81 100 ARG A CA 1
ATOM 742 C C . ARG A 1 100 ? -10.316 7.368 6.212 1.00 97.81 100 ARG A C 1
ATOM 744 O O . ARG A 1 100 ? -11.170 6.853 6.931 1.00 97.81 100 ARG A O 1
ATOM 751 N N . LEU A 1 101 ? -9.100 7.684 6.656 1.00 97.69 101 LEU A N 1
ATOM 752 C CA . LEU A 1 101 ? -8.658 7.442 8.030 1.00 97.69 101 LEU A CA 1
ATOM 753 C C . LEU A 1 101 ? -9.432 8.287 9.055 1.00 97.69 101 LEU A C 1
ATOM 755 O O . LEU A 1 101 ? -9.771 7.788 10.130 1.00 97.69 101 LEU A O 1
ATOM 759 N N . MET A 1 102 ? -9.771 9.537 8.723 1.00 97.44 102 MET A N 1
ATOM 760 C CA . MET A 1 102 ? -10.618 10.387 9.565 1.00 97.44 102 MET A CA 1
ATOM 761 C C . MET A 1 102 ? -12.021 9.802 9.725 1.00 97.44 102 MET A C 1
ATOM 763 O O . MET A 1 102 ? -12.471 9.669 10.857 1.00 97.44 102 MET A O 1
ATOM 767 N N . GLN A 1 103 ? -12.668 9.380 8.632 1.00 97.88 103 GLN A N 1
ATOM 768 C CA . GLN A 1 103 ? -13.985 8.729 8.690 1.00 97.88 103 GLN A CA 1
ATOM 769 C C . GLN A 1 103 ? -13.952 7.449 9.539 1.00 97.88 103 GLN A C 1
ATOM 771 O O . GLN A 1 103 ? -14.846 7.212 10.350 1.00 97.88 103 GLN A O 1
ATOM 776 N N . ALA A 1 104 ? -12.899 6.635 9.398 1.00 97.75 104 ALA A N 1
ATOM 777 C CA . ALA A 1 104 ? -12.712 5.451 10.231 1.00 97.75 104 ALA A CA 1
ATOM 778 C C . ALA A 1 104 ? -12.552 5.802 11.723 1.00 97.75 104 ALA A C 1
ATOM 780 O O . ALA A 1 104 ? -13.130 5.128 12.579 1.00 97.75 104 ALA A O 1
ATOM 781 N N . ARG A 1 105 ? -11.807 6.864 12.052 1.00 96.88 105 ARG A N 1
ATOM 782 C CA . ARG A 1 105 ? -11.668 7.335 13.438 1.00 96.88 105 ARG A CA 1
ATOM 783 C C . ARG A 1 105 ? -12.983 7.874 13.992 1.00 96.88 105 ARG A C 1
ATOM 785 O O . ARG A 1 105 ? -13.324 7.549 15.121 1.00 96.88 105 ARG A O 1
ATOM 792 N N . GLU A 1 106 ? -13.723 8.662 13.218 1.00 97.12 106 GLU A N 1
ATOM 793 C CA . GLU A 1 106 ? -15.023 9.213 13.627 1.00 97.12 106 GLU A CA 1
ATOM 794 C C . GLU A 1 106 ? -16.045 8.108 13.919 1.00 97.12 106 GLU A C 1
ATOM 796 O O . GLU A 1 106 ? -16.783 8.193 14.901 1.00 97.12 106 GLU A O 1
ATOM 801 N N . LEU A 1 107 ? -16.047 7.032 13.123 1.00 97.25 107 LEU A N 1
ATOM 802 C CA . LEU A 1 107 ? -16.888 5.867 13.395 1.00 97.25 107 LEU A CA 1
ATOM 803 C C . LEU A 1 107 ? -16.492 5.168 14.707 1.00 97.25 107 LEU A C 1
ATOM 805 O O . LEU A 1 107 ? -17.370 4.851 15.507 1.00 97.25 107 LEU A O 1
ATOM 809 N N . GLN A 1 108 ? -15.194 4.967 14.959 1.00 94.88 108 GLN A N 1
ATOM 810 C CA . GLN A 1 108 ? -14.713 4.400 16.229 1.00 94.88 108 GLN A CA 1
ATOM 811 C C . GLN A 1 108 ? -15.101 5.272 17.430 1.00 94.88 108 GLN A C 1
ATOM 813 O O . GLN A 1 108 ? -15.595 4.763 18.433 1.00 94.88 108 GLN A O 1
ATOM 818 N N . GLU A 1 109 ? -14.936 6.589 17.312 1.00 94.12 109 GLU A N 1
ATOM 819 C CA . GLU A 1 109 ? -15.294 7.555 18.354 1.00 94.12 109 GLU A CA 1
ATOM 820 C C . GLU A 1 109 ? -16.801 7.533 18.656 1.00 94.12 109 GLU A C 1
ATOM 822 O O . GLU A 1 109 ? -17.206 7.469 19.818 1.00 94.12 109 GLU A O 1
ATOM 827 N N . SER A 1 110 ? -17.642 7.501 17.616 1.00 94.88 110 SER A N 1
ATOM 828 C CA . SER A 1 110 ? -19.099 7.426 17.763 1.00 94.88 110 SER A CA 1
ATOM 829 C C . SER A 1 110 ? -19.556 6.135 18.452 1.00 94.88 110 SER A C 1
ATOM 831 O O . SER A 1 110 ? -20.384 6.182 19.368 1.00 94.88 110 SER A O 1
ATOM 833 N N . LEU A 1 111 ? -19.001 4.987 18.044 1.00 93.31 111 LEU A N 1
ATOM 834 C CA . LEU A 1 111 ? -19.348 3.682 18.611 1.00 93.31 111 LEU A CA 1
ATOM 835 C C . LEU A 1 111 ? -18.840 3.523 20.048 1.00 93.31 111 LEU A C 1
ATOM 837 O O . LEU A 1 111 ? -19.594 3.042 20.892 1.00 93.31 111 LEU A O 1
ATOM 841 N N . SER A 1 112 ? -17.633 4.004 20.354 1.00 90.75 112 SER A N 1
ATOM 842 C CA . SER A 1 112 ? -17.112 4.053 21.728 1.00 90.75 112 SER A CA 1
ATOM 843 C C . SER A 1 112 ? -18.020 4.895 22.635 1.00 90.75 112 SER A C 1
ATOM 845 O O . SER A 1 112 ? -18.451 4.446 23.699 1.00 90.75 112 SER A O 1
ATOM 847 N N . GLY A 1 113 ? -18.452 6.073 22.167 1.00 90.75 113 GLY A N 1
ATOM 848 C CA . GLY A 1 113 ? -19.403 6.910 22.903 1.00 90.75 113 GLY A CA 1
ATOM 849 C C . GLY A 1 113 ? -20.792 6.276 23.086 1.00 90.75 113 GLY A C 1
ATOM 850 O O . GLY A 1 113 ? -21.476 6.556 24.073 1.00 90.75 113 GLY A O 1
ATOM 851 N N . LEU A 1 114 ? -21.248 5.425 22.161 1.00 92.19 114 LEU A N 1
ATOM 852 C CA . LEU A 1 114 ? -22.470 4.627 22.334 1.00 92.19 114 LEU A CA 1
ATOM 853 C C . LEU A 1 114 ? -22.274 3.514 23.369 1.00 92.19 114 LEU A C 1
ATOM 855 O O . LEU A 1 114 ? -23.105 3.386 24.266 1.00 92.19 114 LEU A O 1
ATOM 859 N N . ALA A 1 115 ? -21.173 2.765 23.289 1.00 90.12 115 ALA A N 1
ATOM 860 C CA . ALA A 1 115 ? -20.855 1.694 24.230 1.00 90.12 115 ALA A CA 1
ATOM 861 C C . ALA A 1 115 ? -20.773 2.210 25.675 1.00 90.12 115 ALA A C 1
ATOM 863 O O . ALA A 1 115 ? -21.341 1.600 26.578 1.00 90.12 115 ALA A O 1
ATOM 864 N N . GLN A 1 116 ? -20.165 3.381 25.883 1.00 89.12 116 GLN A N 1
ATOM 865 C CA . GLN A 1 116 ? -20.106 4.036 27.193 1.00 89.12 116 GLN A CA 1
ATOM 866 C C . GLN A 1 116 ? -21.475 4.487 27.703 1.00 89.12 116 GLN A C 1
ATOM 868 O O . GLN A 1 116 ? -21.782 4.347 28.885 1.00 89.12 116 GLN A O 1
ATOM 873 N N . ARG A 1 117 ? -22.317 5.043 26.822 1.00 91.12 117 ARG A N 1
ATOM 874 C CA . ARG A 1 117 ? -23.679 5.465 27.193 1.00 91.12 117 ARG A CA 1
ATOM 875 C C . ARG A 1 117 ? -24.577 4.295 27.572 1.00 91.12 117 ARG A C 1
ATOM 877 O O . ARG A 1 117 ? -25.477 4.481 28.381 1.00 91.12 117 ARG A O 1
ATOM 884 N N . HIS A 1 118 ? -24.341 3.130 26.980 1.00 90.06 118 HIS A N 1
ATOM 885 C CA . H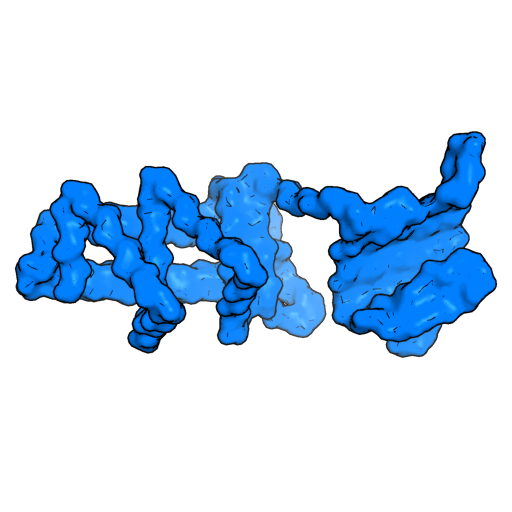IS A 1 118 ? -25.085 1.904 27.250 1.00 90.06 118 HIS A CA 1
ATOM 886 C C . HIS A 1 118 ? -24.369 0.969 28.231 1.00 90.06 118 HIS A C 1
ATOM 888 O O . HIS A 1 118 ? -24.751 -0.191 28.332 1.00 90.06 118 HIS A O 1
ATOM 894 N N . GLU A 1 119 ? -23.343 1.459 28.937 1.00 86.75 119 GLU A N 1
ATOM 895 C CA . GLU A 1 119 ? -22.594 0.718 29.965 1.00 86.75 119 GLU A CA 1
ATOM 896 C C . GLU A 1 119 ? -21.949 -0.594 29.469 1.00 86.75 119 GLU A C 1
ATOM 898 O O . GLU A 1 119 ? -21.457 -1.390 30.264 1.00 86.75 119 GLU A O 1
ATOM 903 N N . ALA A 1 120 ? -21.872 -0.802 28.148 1.00 85.94 120 ALA A N 1
ATOM 904 C CA . ALA A 1 120 ? -21.124 -1.900 27.530 1.00 85.94 120 ALA A CA 1
ATOM 905 C C . ALA A 1 120 ? -19.606 -1.717 27.703 1.00 85.94 120 ALA A C 1
ATOM 907 O O . ALA A 1 120 ? -18.832 -2.673 27.591 1.00 85.94 120 ALA A O 1
ATOM 908 N N . GLN A 1 121 ? -19.186 -0.479 27.981 1.00 82.44 121 GLN A N 1
ATOM 909 C CA . GLN A 1 121 ? -17.832 -0.105 28.366 1.00 82.4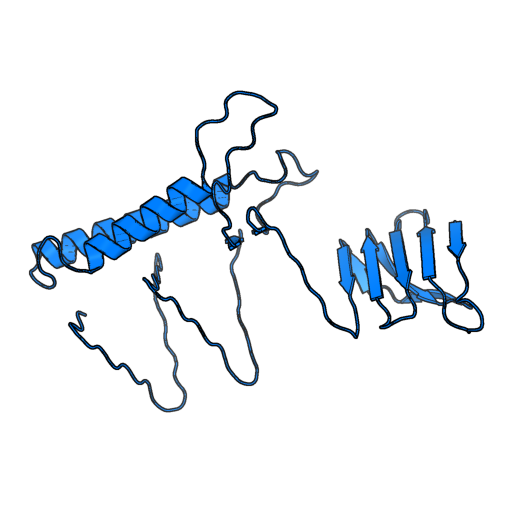4 121 GLN A CA 1
ATOM 910 C C . GLN A 1 121 ? -17.859 0.991 29.432 1.00 82.44 121 GLN A C 1
ATOM 912 O O . GLN A 1 121 ? -18.773 1.815 29.475 1.00 82.44 121 GLN A O 1
ATOM 917 N N . GLN A 1 122 ? -16.837 1.026 30.285 1.00 76.62 122 GLN A N 1
ATOM 918 C CA . GLN A 1 122 ? -16.680 2.102 31.263 1.00 76.62 122 GLN A CA 1
ATOM 919 C C . GLN A 1 122 ? -16.266 3.406 30.560 1.00 76.62 122 GLN A C 1
ATOM 921 O O . GLN A 1 122 ? -15.599 3.387 29.522 1.00 76.62 122 GLN A O 1
ATOM 926 N N . ARG A 1 123 ? -16.656 4.560 31.118 1.00 68.62 123 ARG A N 1
ATOM 927 C CA . ARG A 1 123 ? -16.109 5.849 30.663 1.00 68.62 123 ARG A CA 1
ATOM 928 C C . ARG A 1 123 ? -14.603 5.870 30.893 1.00 68.62 123 ARG A C 1
ATOM 930 O O . ARG A 1 123 ? -14.142 5.367 31.911 1.00 68.62 123 ARG A O 1
ATOM 937 N N . ASP A 1 124 ? -13.876 6.441 29.936 1.00 66.38 124 ASP A N 1
ATOM 938 C CA . ASP A 1 124 ? -12.409 6.481 29.920 1.00 66.38 124 ASP A CA 1
ATOM 939 C C . ASP A 1 124 ? -11.733 5.093 29.927 1.00 66.38 124 ASP A C 1
ATOM 941 O O . ASP A 1 124 ? -10.563 4.976 30.273 1.00 66.38 124 ASP A O 1
ATOM 945 N N . ALA A 1 125 ? -12.450 4.041 29.512 1.00 66.00 125 ALA A N 1
ATOM 946 C CA . ALA A 1 125 ? -11.879 2.711 29.292 1.00 66.00 125 ALA A CA 1
ATOM 947 C C . ALA A 1 125 ? -11.010 2.636 28.023 1.00 66.00 125 ALA A C 1
ATOM 949 O O . ALA A 1 125 ? -11.090 3.511 27.153 1.00 66.00 125 ALA A O 1
ATOM 950 N N . ASP A 1 126 ? -10.282 1.521 27.892 1.00 68.12 126 ASP A N 1
ATOM 951 C CA . ASP A 1 126 ? -9.308 1.172 26.846 1.00 68.12 126 ASP A CA 1
ATOM 952 C C . ASP A 1 126 ? -9.701 1.602 25.410 1.00 68.12 126 ASP A C 1
ATOM 954 O O . ASP A 1 126 ? -8.865 2.096 24.656 1.00 68.12 126 ASP A O 1
ATOM 958 N N . GLN A 1 127 ? -10.978 1.513 25.003 1.00 72.75 127 GLN A N 1
ATOM 959 C CA . GLN A 1 127 ? -11.393 1.929 23.648 1.00 72.75 127 GLN A CA 1
ATOM 960 C C . GLN A 1 127 ? -11.245 3.443 23.401 1.00 72.75 127 GLN A C 1
ATOM 962 O O . GLN A 1 127 ? -11.041 3.872 22.262 1.00 72.75 127 GLN A O 1
ATOM 967 N N . SER A 1 128 ? -11.322 4.270 24.446 1.00 79.38 128 SER A N 1
ATOM 968 C CA . SER A 1 128 ? -11.034 5.708 24.347 1.00 79.38 128 SER A CA 1
ATOM 969 C C . SER A 1 128 ? -9.563 5.955 24.027 1.00 79.38 128 SER A C 1
ATOM 971 O O . SER A 1 128 ? -9.246 6.914 23.323 1.00 79.38 128 SER A O 1
ATOM 973 N N . ASP A 1 129 ? -8.673 5.089 24.508 1.00 86.38 129 ASP A N 1
ATOM 974 C CA . ASP A 1 129 ? -7.239 5.189 24.251 1.00 86.38 129 ASP A CA 1
ATOM 975 C C . ASP A 1 129 ? -6.902 4.751 22.825 1.00 86.38 129 ASP A C 1
ATOM 977 O O . ASP A 1 129 ? -6.193 5.487 22.138 1.00 86.38 129 ASP A O 1
ATOM 981 N N . VAL A 1 130 ? -7.555 3.700 22.309 1.00 90.38 130 VAL A N 1
ATOM 982 C CA . VAL A 1 130 ? -7.479 3.331 20.881 1.00 90.38 130 VAL A CA 1
ATOM 983 C C . VAL A 1 130 ? -7.878 4.512 19.989 1.00 90.38 130 VAL A C 1
ATOM 985 O O . VAL A 1 130 ? -7.172 4.841 19.036 1.00 90.38 130 VAL A O 1
ATOM 988 N N . VAL A 1 131 ? -8.995 5.192 20.294 1.00 92.56 131 VAL A N 1
ATOM 989 C CA . VAL A 1 131 ? -9.468 6.356 19.516 1.00 92.56 131 VAL A CA 1
ATOM 990 C C . VAL A 1 131 ? -8.458 7.511 19.552 1.00 92.56 131 VAL A C 1
ATOM 992 O O . VAL A 1 131 ? -8.223 8.157 18.524 1.00 92.56 131 VAL A O 1
ATOM 995 N N . LYS A 1 132 ? -7.827 7.771 20.705 1.00 92.88 132 LYS A N 1
ATOM 996 C CA . LYS A 1 132 ? -6.765 8.786 20.832 1.00 92.88 132 LYS A CA 1
ATOM 997 C C . LYS A 1 132 ? -5.522 8.395 20.028 1.00 92.88 132 LYS A C 1
ATOM 999 O O . LYS A 1 132 ? -4.991 9.245 19.312 1.00 92.88 132 LYS A O 1
ATOM 1004 N N . ALA A 1 133 ? -5.097 7.134 20.096 1.00 93.88 133 ALA A N 1
ATOM 1005 C CA . ALA A 1 133 ? -3.927 6.623 19.386 1.00 93.88 133 ALA A CA 1
ATOM 1006 C C . ALA A 1 133 ? -4.103 6.721 17.862 1.00 93.88 133 ALA A C 1
ATOM 1008 O O . ALA A 1 133 ? -3.270 7.322 17.176 1.00 93.88 133 ALA A O 1
ATOM 1009 N N . ILE A 1 134 ? -5.235 6.245 17.321 1.00 94.88 134 ILE A N 1
ATOM 1010 C CA . ILE A 1 134 ? -5.513 6.361 15.878 1.00 94.88 134 ILE A CA 1
ATOM 1011 C C . ILE A 1 134 ? -5.653 7.823 15.440 1.00 94.88 134 ILE A C 1
ATOM 1013 O O . ILE A 1 134 ? -5.255 8.170 14.329 1.00 94.88 134 ILE A O 1
ATOM 1017 N N . LYS A 1 135 ? -6.173 8.711 16.300 1.00 96.19 135 LYS A N 1
ATOM 1018 C CA . LYS A 1 135 ? -6.230 10.147 16.008 1.00 96.19 1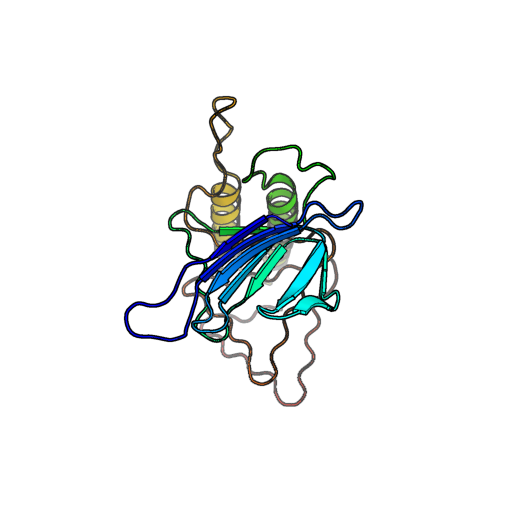35 LYS A CA 1
ATOM 1019 C C . LYS A 1 135 ? -4.830 10.749 15.903 1.00 96.19 135 LYS A C 1
ATOM 1021 O O . LYS A 1 135 ? -4.551 11.410 14.907 1.00 96.19 135 LYS A O 1
ATOM 1026 N N . ALA A 1 136 ? -3.958 10.489 16.876 1.00 96.25 136 ALA A N 1
ATOM 1027 C CA . ALA A 1 136 ? -2.577 10.971 16.854 1.00 96.25 136 ALA A CA 1
ATOM 1028 C C . ALA A 1 136 ? -1.834 10.489 15.597 1.00 96.25 136 ALA A C 1
ATOM 1030 O O . ALA A 1 136 ? -1.152 11.274 14.937 1.00 96.25 136 ALA A O 1
ATOM 1031 N N . ARG A 1 137 ? -2.045 9.224 15.207 1.00 95.75 137 ARG A N 1
ATOM 1032 C CA . ARG A 1 137 ? -1.482 8.653 13.979 1.00 95.75 137 ARG A CA 1
ATOM 1033 C C . ARG A 1 137 ? -2.012 9.342 12.720 1.00 95.75 137 ARG A C 1
ATOM 1035 O O . ARG A 1 137 ? -1.231 9.722 11.852 1.00 95.75 137 ARG A O 1
ATOM 1042 N N . ASN A 1 138 ? -3.323 9.566 12.635 1.00 96.88 138 ASN A N 1
ATOM 1043 C CA . ASN A 1 138 ? -3.941 10.281 11.516 1.00 96.88 138 ASN A CA 1
ATOM 1044 C C . ASN A 1 138 ? -3.423 11.721 11.394 1.00 96.88 138 ASN A C 1
ATOM 1046 O O . ASN A 1 138 ? -3.162 12.182 10.282 1.00 96.88 138 ASN A O 1
ATOM 1050 N N . ASP A 1 139 ? -3.255 12.417 12.521 1.00 97.31 139 ASP A N 1
ATOM 1051 C CA . ASP A 1 139 ? -2.714 13.777 12.562 1.00 97.31 139 ASP A CA 1
ATOM 1052 C C . ASP A 1 139 ? -1.240 13.802 12.116 1.00 97.31 139 ASP A C 1
ATOM 1054 O O . ASP A 1 139 ? -0.845 14.681 11.348 1.00 97.31 139 ASP A O 1
ATOM 1058 N N . ALA A 1 140 ? -0.439 12.805 12.509 1.00 97.31 140 ALA A N 1
ATOM 1059 C CA . ALA A 1 140 ? 0.940 12.652 12.046 1.00 97.31 140 ALA A CA 1
ATOM 1060 C C . ALA A 1 140 ? 1.032 12.350 10.539 1.00 97.31 140 ALA A C 1
ATOM 1062 O O . ALA A 1 140 ? 1.866 12.935 9.845 1.00 97.31 140 ALA A O 1
ATOM 1063 N N . ILE A 1 141 ? 0.151 11.496 10.005 1.00 97.56 141 ILE A N 1
ATOM 1064 C CA . ILE A 1 141 ? 0.073 11.207 8.563 1.00 97.56 141 ILE A CA 1
ATOM 1065 C C . ILE A 1 141 ? -0.321 12.465 7.787 1.00 97.56 141 ILE A C 1
ATOM 1067 O O . ILE A 1 141 ? 0.300 12.778 6.771 1.00 97.56 141 ILE A O 1
ATOM 1071 N N . ARG A 1 142 ? -1.327 13.202 8.273 1.00 96.94 142 ARG A N 1
ATOM 1072 C CA . ARG A 1 142 ? -1.785 14.459 7.671 1.00 96.94 142 ARG A CA 1
ATOM 1073 C C . ARG A 1 142 ? -0.707 15.538 7.698 1.00 96.94 142 ARG A C 1
ATOM 1075 O O . ARG A 1 142 ? -0.621 16.326 6.760 1.00 96.94 142 ARG A O 1
ATOM 1082 N N . GLY A 1 143 ? 0.082 15.587 8.765 1.00 95.88 143 GLY A N 1
ATOM 1083 C CA . GLY A 1 143 ? 1.033 16.661 8.984 1.00 95.88 143 GLY A CA 1
ATOM 1084 C C . GLY A 1 143 ? 0.375 17.984 9.378 1.00 95.88 143 GLY A C 1
ATOM 1085 O O . GLY A 1 143 ? -0.846 18.121 9.503 1.00 95.88 143 GLY A O 1
ATOM 1086 N N . LYS A 1 144 ? 1.220 18.994 9.591 1.00 93.38 144 LYS A N 1
ATOM 1087 C CA . LYS A 1 144 ? 0.793 20.373 9.871 1.00 93.38 144 LYS A CA 1
ATOM 1088 C C . LYS A 1 144 ? 0.249 21.043 8.599 1.00 93.38 144 LYS A C 1
ATOM 1090 O O . LYS A 1 144 ? 0.492 20.551 7.505 1.00 93.38 144 LYS A O 1
ATOM 1095 N N . PRO A 1 145 ? -0.476 22.168 8.695 1.00 90.06 145 PRO A N 1
ATOM 1096 C CA . PRO A 1 145 ? -0.758 22.990 7.521 1.00 90.06 145 PRO A CA 1
ATOM 1097 C C . PRO A 1 145 ? 0.544 23.384 6.811 1.00 90.06 145 PRO A C 1
ATOM 1099 O O . PRO A 1 145 ? 1.500 23.771 7.481 1.00 90.06 145 PRO A O 1
ATOM 1102 N N . SER A 1 146 ? 0.569 23.281 5.480 1.00 87.81 146 SER A N 1
ATOM 1103 C CA . SER A 1 146 ? 1.741 23.650 4.679 1.00 87.81 146 SER A CA 1
ATOM 1104 C C . SER A 1 146 ? 2.073 25.135 4.855 1.00 87.81 146 SER A C 1
ATOM 1106 O O . SER A 1 146 ? 1.189 25.994 4.779 1.00 87.81 146 SER A O 1
ATOM 1108 N N . GLY A 1 147 ? 3.350 25.432 5.092 1.00 87.50 147 GLY A N 1
ATOM 1109 C CA . GLY A 1 147 ? 3.885 26.789 5.191 1.00 87.50 147 GLY A CA 1
ATOM 1110 C C . GLY A 1 147 ? 4.186 27.457 3.843 1.00 87.50 147 GLY A C 1
ATOM 1111 O O . GLY A 1 147 ? 4.649 28.597 3.834 1.00 87.50 147 GLY A O 1
ATOM 1112 N N . GLY A 1 148 ? 3.958 26.777 2.714 1.00 89.12 148 GLY A N 1
ATOM 1113 C CA . GLY A 1 148 ? 4.216 27.300 1.370 1.00 89.12 148 GLY A CA 1
ATOM 1114 C C . GLY A 1 148 ? 4.471 26.199 0.336 1.00 89.12 148 GLY A C 1
ATOM 1115 O O . GLY A 1 148 ? 4.489 25.018 0.653 1.00 89.12 148 GLY A O 1
ATOM 1116 N N . GLU A 1 149 ? 4.722 26.582 -0.917 1.00 84.44 149 GLU A N 1
ATOM 1117 C CA . GLU A 1 149 ? 4.801 25.650 -2.061 1.00 84.44 149 GLU A CA 1
ATOM 1118 C C . GLU A 1 149 ? 5.880 24.556 -1.957 1.00 84.44 149 GLU A C 1
ATOM 1120 O O . GLU A 1 149 ? 5.786 23.538 -2.638 1.00 84.44 149 GLU A O 1
ATOM 1125 N N . GLN A 1 150 ? 6.906 24.758 -1.127 1.00 88.31 150 GLN A N 1
ATOM 1126 C CA . GLN A 1 150 ? 8.015 23.812 -0.931 1.00 88.31 150 GLN A CA 1
ATOM 1127 C C . GLN A 1 150 ? 7.891 23.003 0.369 1.00 88.31 150 GLN A C 1
ATOM 1129 O O . GLN A 1 150 ? 8.794 22.235 0.705 1.00 88.31 150 GLN A O 1
ATOM 1134 N N . ASP A 1 151 ? 6.804 23.193 1.120 1.00 91.69 151 ASP A N 1
ATOM 1135 C CA . ASP A 1 151 ? 6.551 22.493 2.372 1.00 91.69 151 ASP A CA 1
ATOM 1136 C C . ASP A 1 151 ? 5.536 21.362 2.163 1.00 91.69 151 ASP A C 1
ATOM 1138 O O . ASP A 1 151 ? 4.374 21.597 1.820 1.00 91.69 151 ASP A O 1
ATOM 1142 N N . PHE A 1 152 ? 6.000 20.131 2.386 1.00 94.06 152 PHE A N 1
ATOM 1143 C CA . PHE A 1 152 ? 5.239 18.889 2.242 1.00 94.06 152 PHE A CA 1
ATOM 1144 C C . PHE A 1 152 ? 5.126 18.231 3.622 1.00 94.06 152 PHE A C 1
ATOM 1146 O O . PHE A 1 152 ? 5.992 17.425 3.985 1.00 94.06 152 PHE A O 1
ATOM 1153 N N . PRO A 1 153 ? 4.135 18.615 4.435 1.00 94.56 153 PRO A N 1
ATOM 1154 C CA . PRO A 1 153 ? 4.110 18.308 5.861 1.00 94.56 153 PRO A CA 1
ATOM 1155 C C . PRO A 1 153 ? 3.644 16.882 6.192 1.00 94.56 153 PRO A C 1
ATOM 1157 O O . PRO A 1 153 ? 3.794 16.461 7.338 1.00 94.56 153 PRO A O 1
ATOM 1160 N N . GLU A 1 154 ? 3.090 16.142 5.227 1.00 96.25 154 GLU A N 1
ATOM 1161 C CA . GLU A 1 154 ? 2.548 14.791 5.427 1.00 96.25 154 GLU A CA 1
ATOM 1162 C C . GLU A 1 154 ? 3.629 13.789 5.861 1.00 96.25 154 GLU A C 1
ATOM 1164 O O . GLU A 1 154 ? 4.807 13.956 5.526 1.00 96.25 154 GLU A O 1
ATOM 1169 N N . LEU A 1 155 ? 3.224 12.704 6.533 1.00 96.69 155 LEU A N 1
ATOM 1170 C CA . LEU A 1 155 ? 4.127 11.699 7.120 1.00 96.69 155 LEU A CA 1
ATOM 1171 C C . LEU A 1 155 ? 5.142 12.349 8.079 1.00 96.69 155 LEU A C 1
ATOM 1173 O O . LEU A 1 155 ? 6.356 12.296 7.871 1.00 96.69 155 LEU A O 1
ATOM 1177 N N . ALA A 1 156 ? 4.637 13.005 9.127 1.00 96.88 156 ALA A N 1
ATOM 1178 C CA . ALA A 1 156 ? 5.466 13.653 10.144 1.00 96.88 156 ALA A CA 1
ATOM 1179 C C . ALA A 1 156 ? 6.320 12.654 10.948 1.00 96.88 156 ALA A C 1
ATOM 1181 O O . ALA A 1 156 ? 7.327 13.044 11.539 1.00 96.88 156 ALA A O 1
ATOM 1182 N N . GLU A 1 157 ? 5.958 11.369 10.931 1.00 96.25 157 GLU A N 1
ATOM 1183 C CA . GLU A 1 157 ? 6.791 10.280 11.432 1.00 96.25 157 GLU A CA 1
ATOM 1184 C C . GLU A 1 157 ? 6.877 9.137 10.407 1.00 96.25 157 GLU A C 1
ATOM 1186 O O . GLU A 1 157 ? 6.317 9.211 9.314 1.00 96.25 157 GLU A O 1
ATOM 1191 N N . ALA A 1 158 ? 7.604 8.071 10.749 1.00 97.06 158 ALA A N 1
ATOM 1192 C CA . ALA A 1 158 ? 7.961 6.988 9.836 1.00 97.06 158 ALA A CA 1
ATOM 1193 C C . ALA A 1 158 ? 6.823 5.978 9.566 1.00 97.06 158 ALA A C 1
ATOM 1195 O O . ALA A 1 158 ? 7.013 4.769 9.692 1.00 97.06 158 ALA A O 1
ATOM 1196 N N . ASP A 1 159 ? 5.652 6.474 9.168 1.00 97.12 159 ASP A N 1
ATOM 1197 C CA . ASP A 1 159 ? 4.481 5.657 8.852 1.00 97.12 159 ASP A CA 1
ATOM 1198 C C . ASP A 1 159 ? 4.626 4.874 7.552 1.00 97.12 159 ASP A C 1
ATOM 1200 O O . ASP A 1 159 ? 5.105 5.398 6.546 1.00 97.12 159 ASP A O 1
ATOM 1204 N N . LEU A 1 160 ? 4.103 3.647 7.539 1.00 97.69 160 LEU A N 1
ATOM 1205 C CA . LEU A 1 160 ? 3.700 2.974 6.308 1.00 97.69 160 LEU A CA 1
ATOM 1206 C C . LEU A 1 160 ? 2.198 3.182 6.106 1.00 97.69 160 LEU A C 1
ATOM 1208 O O . LEU A 1 160 ? 1.391 2.627 6.849 1.00 97.69 160 LEU A O 1
ATOM 1212 N N . VAL A 1 161 ? 1.821 3.931 5.073 1.00 97.56 161 VAL A N 1
ATOM 1213 C CA . VAL A 1 161 ? 0.417 4.144 4.706 1.00 97.56 161 VAL A CA 1
ATOM 1214 C C . VAL A 1 161 ? 0.114 3.396 3.412 1.00 97.56 161 VAL A C 1
ATOM 1216 O O . VAL A 1 161 ? 0.742 3.637 2.380 1.00 97.56 161 VAL A O 1
ATOM 1219 N N . LEU A 1 162 ? -0.871 2.499 3.469 1.00 97.75 162 LEU A N 1
ATOM 1220 C CA . LEU A 1 162 ? -1.448 1.825 2.306 1.00 97.75 162 LEU A CA 1
ATOM 1221 C C . LEU A 1 162 ? -2.861 2.376 2.087 1.00 97.75 162 LEU A C 1
ATOM 1223 O O . LEU A 1 162 ? -3.740 2.156 2.919 1.00 97.75 162 LEU A O 1
ATOM 1227 N N . SER A 1 163 ? -3.085 3.090 0.983 1.00 97.12 163 SER A N 1
ATOM 1228 C CA . SER A 1 163 ? -4.401 3.639 0.622 1.00 97.12 163 SER A CA 1
ATOM 1229 C C . SER A 1 163 ? -4.830 3.158 -0.757 1.00 97.12 163 SER A C 1
ATOM 1231 O O . SER A 1 163 ? -4.008 2.905 -1.636 1.00 97.12 163 SER A O 1
ATOM 1233 N N . SER A 1 164 ? -6.134 3.004 -0.962 1.00 97.38 164 SER A N 1
ATOM 1234 C CA . SER A 1 164 ? -6.663 2.605 -2.258 1.00 97.38 164 SER A CA 1
ATOM 1235 C C . SER A 1 164 ? -8.033 3.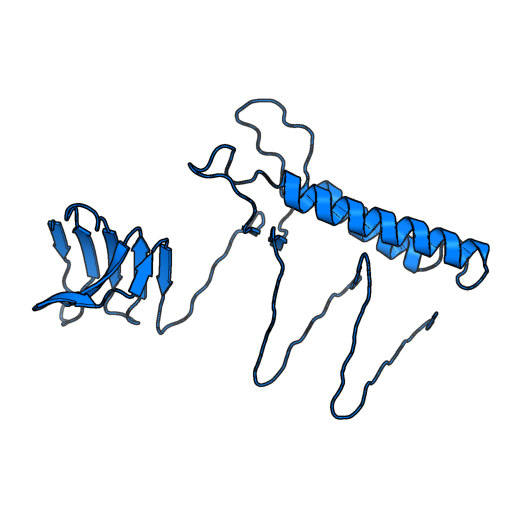208 -2.513 1.00 97.38 164 SER A C 1
ATOM 1237 O O . SER A 1 164 ? -8.888 3.218 -1.626 1.00 97.38 164 SER A O 1
ATOM 1239 N N . ALA A 1 165 ? -8.258 3.652 -3.749 1.00 96.00 165 ALA A N 1
ATOM 1240 C CA . ALA A 1 165 ? -9.538 4.207 -4.172 1.00 96.00 165 ALA A CA 1
ATOM 1241 C C . ALA A 1 165 ? -10.653 3.154 -4.264 1.00 96.00 165 ALA A C 1
ATOM 1243 O O . ALA A 1 165 ? -11.819 3.483 -4.063 1.00 96.00 165 ALA A O 1
ATOM 1244 N N . ALA A 1 166 ? -10.300 1.897 -4.553 1.00 97.38 166 ALA A N 1
ATOM 1245 C CA . ALA A 1 166 ? -11.263 0.811 -4.756 1.00 97.38 166 ALA A CA 1
ATOM 1246 C C . ALA A 1 166 ? -11.271 -0.209 -3.609 1.00 97.38 166 ALA A C 1
ATOM 1248 O O . ALA A 1 166 ? -12.331 -0.654 -3.177 1.00 97.38 166 ALA A O 1
ATOM 1249 N N . GLY A 1 167 ? -10.095 -0.596 -3.117 1.00 97.06 167 GLY A N 1
ATOM 1250 C CA . GLY A 1 167 ? -9.971 -1.606 -2.070 1.00 97.06 167 GLY A CA 1
ATOM 1251 C C . GLY A 1 167 ? -8.549 -2.128 -1.904 1.00 97.06 167 GLY A C 1
ATOM 1252 O O . GLY A 1 167 ? -7.675 -1.883 -2.739 1.00 97.06 167 GLY A O 1
ATOM 1253 N N . ILE A 1 168 ? -8.329 -2.850 -0.809 1.00 98.19 168 ILE A N 1
ATOM 1254 C CA . ILE A 1 168 ? -7.068 -3.517 -0.473 1.00 98.19 168 ILE A CA 1
ATOM 1255 C C . ILE A 1 168 ? -7.376 -5.008 -0.314 1.00 98.19 168 ILE A C 1
ATOM 1257 O O . ILE A 1 168 ? -8.336 -5.376 0.357 1.00 98.19 168 ILE A O 1
ATOM 1261 N N . SER A 1 169 ? -6.584 -5.869 -0.951 1.00 97.81 169 SER A N 1
ATOM 1262 C CA . SER A 1 169 ? -6.687 -7.328 -0.836 1.00 97.81 169 SER A CA 1
ATOM 1263 C C . SER A 1 169 ? -5.364 -7.895 -0.339 1.00 97.81 169 SER A C 1
ATOM 1265 O O . SER A 1 169 ? -4.307 -7.547 -0.860 1.00 97.81 169 SER A O 1
ATOM 1267 N N . LEU A 1 170 ? -5.431 -8.772 0.661 1.00 97.25 170 LEU A N 1
ATOM 1268 C CA . LEU A 1 170 ? -4.282 -9.448 1.258 1.00 97.25 170 LEU A CA 1
ATOM 1269 C C . LEU A 1 170 ? -4.522 -10.956 1.166 1.00 97.25 170 LEU A C 1
ATOM 1271 O O . LEU A 1 170 ? -5.560 -11.440 1.610 1.00 97.25 170 LEU A O 1
ATOM 1275 N N . ALA A 1 171 ? -3.582 -11.692 0.580 1.00 97.75 171 ALA A N 1
ATOM 1276 C CA . ALA A 1 171 ? -3.680 -13.138 0.414 1.00 97.75 171 ALA A CA 1
ATOM 1277 C C . ALA A 1 171 ? -2.317 -13.793 0.653 1.00 97.75 171 ALA A C 1
ATOM 1279 O O . ALA A 1 171 ? -1.288 -13.280 0.214 1.00 97.75 171 ALA A O 1
ATOM 1280 N N . ALA A 1 172 ? -2.321 -14.933 1.338 1.00 97.56 172 ALA A N 1
ATOM 1281 C CA . ALA A 1 172 ? -1.139 -15.746 1.585 1.00 97.56 172 ALA A CA 1
ATOM 1282 C C . ALA A 1 172 ? -1.535 -17.226 1.610 1.00 97.56 172 ALA A C 1
ATOM 1284 O O . ALA A 1 172 ? -2.568 -17.581 2.169 1.00 97.56 172 ALA A O 1
ATOM 1285 N N . GLU A 1 173 ? -0.704 -18.089 1.027 1.00 97.56 173 GLU A N 1
ATOM 1286 C CA . GLU A 1 173 ? -0.956 -19.537 0.985 1.00 97.56 173 GLU A CA 1
ATOM 1287 C C . GLU A 1 173 ? -0.812 -20.196 2.365 1.00 97.56 173 GLU A C 1
ATOM 1289 O O . GLU A 1 173 ? -1.534 -21.132 2.693 1.00 97.56 173 GLU A O 1
ATOM 1294 N N . ARG A 1 174 ? 0.130 -19.706 3.181 1.00 97.81 174 ARG A N 1
ATOM 1295 C CA . ARG A 1 174 ? 0.464 -20.310 4.478 1.00 97.81 174 ARG A CA 1
ATOM 1296 C C . ARG A 1 174 ? -0.144 -19.553 5.652 1.00 97.81 174 ARG A C 1
ATOM 1298 O O . ARG A 1 174 ? -0.953 -20.110 6.385 1.00 97.81 174 ARG A O 1
ATOM 1305 N N . SER A 1 175 ? 0.260 -18.305 5.864 1.00 97.50 175 SER A N 1
ATOM 1306 C CA . SER A 1 175 ? -0.176 -17.526 7.023 1.00 97.50 175 SER A CA 1
ATOM 1307 C C . SER A 1 175 ? -0.157 -16.024 6.752 1.00 97.50 175 SER A C 1
ATOM 1309 O O . SER A 1 175 ? 0.630 -15.532 5.945 1.00 97.50 175 SER A O 1
ATOM 1311 N N . ALA A 1 176 ? -1.014 -15.305 7.475 1.00 97.50 176 ALA A N 1
ATOM 1312 C CA . ALA A 1 176 ? -0.946 -13.863 7.666 1.00 97.50 176 ALA A CA 1
ATOM 1313 C C . ALA A 1 176 ? -0.793 -13.591 9.171 1.00 97.50 176 ALA A C 1
ATOM 1315 O O . ALA A 1 176 ? -1.421 -14.270 9.984 1.00 97.50 176 ALA A O 1
ATOM 1316 N N . HIS A 1 177 ? 0.053 -12.630 9.543 1.00 97.56 177 HIS A N 1
ATOM 1317 C CA . HIS A 1 177 ? 0.307 -12.258 10.934 1.00 97.56 177 HIS A CA 1
ATOM 1318 C C . HIS A 1 177 ? 0.263 -10.737 11.068 1.00 97.56 177 HIS A C 1
ATOM 1320 O O . HIS A 1 177 ? 0.937 -10.032 10.320 1.00 97.56 177 HIS A O 1
ATOM 1326 N N . ILE A 1 178 ? -0.546 -10.248 12.005 1.00 97.25 178 ILE A N 1
ATOM 1327 C CA . ILE A 1 178 ? -0.663 -8.834 12.360 1.00 97.25 178 ILE A CA 1
ATOM 1328 C C . ILE A 1 178 ? -0.320 -8.751 13.842 1.00 97.25 178 ILE A C 1
ATOM 1330 O O . ILE A 1 178 ? -0.955 -9.422 14.654 1.00 97.25 178 ILE A O 1
ATOM 1334 N N . ALA A 1 179 ? 0.697 -7.965 14.174 1.00 97.50 179 ALA A N 1
ATOM 1335 C CA . ALA A 1 179 ? 1.135 -7.735 15.540 1.00 97.50 179 ALA A CA 1
ATOM 1336 C C . ALA A 1 179 ? 1.392 -6.242 15.738 1.00 97.50 179 ALA A C 1
ATOM 1338 O O . ALA A 1 179 ? 1.957 -5.583 14.865 1.00 97.50 179 ALA A O 1
ATOM 1339 N N . SER A 1 180 ? 0.975 -5.738 16.891 1.00 96.50 180 SER A N 1
ATOM 1340 C CA . SER A 1 180 ? 1.227 -4.385 17.375 1.00 96.50 180 SER A CA 1
ATOM 1341 C C . SER A 1 180 ? 1.602 -4.494 18.851 1.00 96.50 180 SER A C 1
ATOM 1343 O O . SER A 1 180 ? 1.076 -5.363 19.545 1.00 96.50 180 SER A O 1
ATOM 1345 N N . ASN A 1 181 ? 2.524 -3.649 19.316 1.00 95.38 181 ASN A N 1
ATOM 1346 C CA . ASN A 1 181 ? 2.822 -3.530 20.750 1.00 95.38 181 ASN A CA 1
ATOM 1347 C C . ASN A 1 181 ? 1.787 -2.660 21.476 1.00 95.38 181 ASN A C 1
ATOM 1349 O O . ASN A 1 181 ? 1.709 -2.698 22.700 1.00 95.38 181 ASN A O 1
ATOM 1353 N N . GLU A 1 182 ? 1.038 -1.870 20.711 1.00 93.19 182 GLU A N 1
ATOM 1354 C CA . GLU A 1 182 ? -0.062 -1.036 21.175 1.00 93.19 182 GLU A CA 1
ATOM 1355 C C . GLU A 1 182 ? -1.350 -1.611 20.567 1.00 93.19 182 GLU A C 1
ATOM 1357 O O . GLU A 1 182 ? -1.640 -2.800 20.715 1.00 93.19 182 GLU A O 1
ATOM 1362 N N . ASP A 1 183 ? -2.096 -0.812 19.811 1.00 93.62 183 ASP A N 1
ATOM 1363 C CA . ASP A 1 183 ? -3.433 -1.181 19.366 1.00 93.62 183 ASP A CA 1
ATOM 1364 C C . ASP A 1 183 ? -3.466 -1.789 17.958 1.00 93.62 183 ASP A C 1
ATOM 1366 O O . ASP A 1 183 ? -2.646 -1.478 17.086 1.00 93.62 183 ASP A O 1
ATOM 1370 N N . VAL A 1 184 ? -4.482 -2.623 17.711 1.00 95.44 184 VAL A N 1
ATOM 1371 C CA . VAL A 1 184 ? -4.936 -3.006 16.367 1.00 95.44 184 VAL A CA 1
ATOM 1372 C C . VAL A 1 184 ? -6.391 -2.573 16.219 1.00 95.44 184 VAL A C 1
ATOM 1374 O O . VAL A 1 184 ? -7.301 -3.224 16.728 1.00 95.44 184 VAL A O 1
ATOM 1377 N N . ALA A 1 185 ? -6.621 -1.477 15.496 1.00 94.75 185 ALA A N 1
ATOM 1378 C CA . ALA A 1 185 ? -7.964 -0.989 15.199 1.00 94.75 185 ALA A CA 1
ATOM 1379 C C . ALA A 1 185 ? -8.459 -1.525 13.847 1.00 94.75 185 ALA A C 1
ATOM 1381 O O . ALA A 1 185 ? -7.820 -1.327 12.813 1.00 94.75 185 ALA A O 1
ATOM 1382 N N . VAL A 1 186 ? -9.633 -2.163 13.844 1.00 96.31 186 VAL A N 1
ATOM 1383 C CA . VAL A 1 186 ? -10.325 -2.605 12.624 1.00 96.31 186 VAL A CA 1
ATOM 1384 C C . VAL A 1 186 ? -11.651 -1.866 12.522 1.00 96.31 186 VAL A C 1
ATOM 1386 O O . VAL A 1 186 ? -12.537 -2.050 13.352 1.00 96.31 186 VAL A O 1
ATOM 1389 N N . THR A 1 187 ? -11.801 -1.041 11.486 1.00 96.81 187 THR A N 1
ATOM 1390 C CA . THR A 1 187 ? -13.015 -0.251 11.256 1.00 96.81 187 THR A CA 1
ATOM 1391 C C . THR A 1 187 ? -13.636 -0.597 9.909 1.00 96.81 187 THR A C 1
ATOM 1393 O O . THR A 1 187 ? -12.955 -0.595 8.887 1.00 96.81 187 THR A O 1
ATOM 1396 N N . SER A 1 188 ? -14.946 -0.844 9.893 1.00 97.44 188 SER A N 1
ATOM 1397 C CA . SER A 1 188 ? -15.727 -1.045 8.672 1.00 97.44 188 SER A CA 1
ATOM 1398 C C . SER A 1 188 ? -16.977 -0.180 8.714 1.00 97.44 188 SER A C 1
ATOM 1400 O O . SER A 1 188 ? -17.740 -0.247 9.671 1.00 97.44 188 SER A O 1
ATOM 1402 N N . GLY A 1 189 ? -17.223 0.594 7.654 1.00 97.12 189 GLY A N 1
ATOM 1403 C CA . GLY A 1 189 ? -18.462 1.368 7.512 1.00 97.12 189 GLY A CA 1
ATOM 1404 C C . GLY A 1 189 ? -19.701 0.508 7.229 1.00 97.12 189 GLY A C 1
ATOM 1405 O O . GLY A 1 189 ? -20.808 1.033 7.163 1.00 97.12 189 GLY A O 1
ATOM 1406 N N . ARG A 1 190 ? -19.528 -0.805 7.019 1.00 97.38 190 ARG A N 1
ATOM 1407 C CA . ARG A 1 190 ? -20.625 -1.753 6.797 1.00 97.38 190 ARG A CA 1
ATOM 1408 C C . ARG A 1 190 ? -20.483 -2.976 7.696 1.00 97.38 190 ARG A C 1
ATOM 1410 O O . ARG A 1 190 ? -20.982 -2.979 8.810 1.00 97.38 190 ARG A O 1
ATOM 1417 N N . HIS A 1 191 ? -19.834 -4.029 7.209 1.00 97.69 191 HIS A N 1
ATOM 1418 C CA . HIS A 1 191 ? -19.731 -5.305 7.912 1.00 97.69 191 HIS A CA 1
ATOM 1419 C C . HIS A 1 191 ? -18.266 -5.668 8.123 1.00 97.69 191 HIS A C 1
ATOM 1421 O O . HIS A 1 191 ? -17.433 -5.421 7.247 1.00 97.69 191 HIS A O 1
ATOM 1427 N N . VAL A 1 192 ? -17.969 -6.290 9.261 1.00 97.75 192 VAL A N 1
ATOM 1428 C CA . VAL A 1 192 ? -16.758 -7.091 9.449 1.00 97.75 192 VAL A CA 1
ATOM 1429 C C . VAL A 1 192 ? -17.182 -8.551 9.320 1.00 97.75 192 VAL A C 1
ATOM 1431 O O . VAL A 1 192 ? -18.049 -9.009 10.057 1.00 97.75 192 VAL A O 1
ATOM 1434 N N . GLY A 1 193 ? -16.622 -9.260 8.341 1.00 96.62 193 GLY A N 1
ATOM 1435 C CA . GLY A 1 193 ? -16.894 -10.677 8.109 1.00 96.62 193 GLY A CA 1
ATOM 1436 C C . GLY A 1 193 ? -15.668 -11.514 8.444 1.00 96.62 193 GLY A C 1
ATOM 1437 O O . GLY A 1 193 ? -14.596 -11.273 7.896 1.00 96.62 193 GLY A O 1
ATOM 1438 N N . LEU A 1 194 ? -15.834 -12.505 9.318 1.00 97.00 194 LEU A N 1
ATOM 1439 C CA . LEU A 1 194 ? -14.796 -13.471 9.665 1.00 97.00 194 LEU A CA 1
ATOM 1440 C C . LEU A 1 194 ? -15.290 -14.869 9.285 1.00 97.00 194 LEU A C 1
ATOM 1442 O O . LEU A 1 194 ? -16.313 -15.324 9.790 1.00 97.00 194 LEU A O 1
ATOM 1446 N N . ALA A 1 195 ? -14.569 -15.546 8.393 1.00 97.69 195 ALA A N 1
ATOM 1447 C CA . ALA A 1 195 ? -14.841 -16.926 8.005 1.00 97.69 195 ALA A CA 1
ATOM 1448 C C . ALA A 1 195 ? -13.618 -17.781 8.339 1.00 97.69 195 ALA A C 1
ATOM 1450 O O . ALA A 1 195 ? -12.528 -17.555 7.813 1.00 97.69 195 ALA A O 1
ATOM 1451 N N . VAL A 1 196 ? -13.793 -18.753 9.233 1.00 97.94 196 VAL A N 1
ATOM 1452 C CA . VAL A 1 196 ? -12.700 -19.576 9.758 1.00 97.94 196 VAL A CA 1
ATOM 1453 C C . VAL A 1 196 ? -13.018 -21.042 9.495 1.00 97.94 196 VAL A C 1
ATOM 1455 O O . VAL A 1 196 ? -14.012 -21.558 9.989 1.00 97.94 196 VAL A O 1
ATOM 1458 N N . GLY A 1 197 ? -12.172 -21.723 8.715 1.00 98.06 197 GLY A N 1
ATOM 1459 C CA . GLY A 1 197 ? -12.412 -23.117 8.309 1.00 98.06 197 GLY A CA 1
ATOM 1460 C C . GLY A 1 197 ? -12.174 -24.166 9.403 1.00 98.06 197 GLY A C 1
ATOM 1461 O O . GLY A 1 197 ? -12.477 -25.336 9.198 1.00 98.06 197 GLY A O 1
ATOM 1462 N N . ARG A 1 198 ? -11.596 -23.770 10.545 1.00 98.19 198 ARG A N 1
ATOM 1463 C CA . ARG A 1 198 ? -11.382 -24.631 11.720 1.00 98.19 198 ARG A CA 1
ATOM 1464 C C . ARG A 1 198 ? -11.884 -23.930 12.985 1.00 98.19 198 ARG A C 1
ATOM 1466 O O . ARG A 1 198 ? -13.085 -23.872 13.198 1.00 98.19 198 ARG A O 1
ATOM 1473 N N . SER A 1 199 ? -10.992 -23.352 13.785 1.00 97.94 199 SER A N 1
ATOM 1474 C CA . SER A 1 199 ? -11.329 -22.748 15.081 1.00 97.94 199 SER A CA 1
ATOM 1475 C C . SER A 1 199 ? -10.927 -21.275 15.133 1.00 97.94 199 SER A C 1
ATOM 1477 O O . SER A 1 199 ? -9.833 -20.928 14.686 1.00 97.94 199 SER A O 1
ATOM 1479 N N . LEU A 1 200 ? -11.787 -20.428 15.706 1.00 97.81 200 LEU A N 1
ATOM 1480 C CA . LEU A 1 200 ? -11.460 -19.054 16.096 1.00 97.81 200 LEU A CA 1
ATOM 1481 C C . LEU A 1 200 ? -11.032 -19.049 17.569 1.00 97.81 200 LEU A C 1
ATOM 1483 O O . LEU A 1 200 ? -11.813 -19.439 18.433 1.00 97.81 200 LEU A O 1
ATOM 1487 N N . PHE A 1 201 ? -9.807 -18.606 17.846 1.00 97.19 201 PHE A N 1
ATOM 1488 C CA . PHE A 1 201 ? -9.290 -18.443 19.205 1.00 97.19 201 PHE A CA 1
ATOM 1489 C C . PHE A 1 201 ? -9.141 -16.958 19.531 1.00 97.19 201 PHE A C 1
ATOM 1491 O O . PHE A 1 201 ? -8.587 -16.206 18.730 1.00 97.19 201 PHE A O 1
ATOM 1498 N N . ALA A 1 202 ? -9.598 -16.561 20.716 1.00 96.56 202 ALA A N 1
ATOM 1499 C CA . ALA A 1 202 ? -9.396 -15.233 21.274 1.00 96.56 202 ALA A CA 1
ATOM 1500 C C . ALA A 1 202 ? -9.001 -15.378 22.748 1.00 96.56 202 ALA A C 1
ATOM 1502 O O . ALA A 1 202 ? -9.741 -15.967 23.534 1.00 96.56 202 ALA A O 1
ATOM 1503 N N . SER A 1 203 ? -7.834 -14.847 23.104 1.00 97.38 203 SER A N 1
ATOM 1504 C CA . SER A 1 203 ? -7.344 -14.788 24.482 1.00 97.38 203 SER A CA 1
ATOM 1505 C C . SER A 1 203 ? -7.215 -13.323 24.861 1.00 97.38 203 SER A C 1
ATOM 1507 O O . SER A 1 203 ? -6.447 -12.597 24.234 1.00 97.38 203 SER A O 1
ATOM 1509 N N . VAL A 1 204 ? -7.979 -12.886 25.859 1.00 95.25 204 VAL A N 1
ATOM 1510 C CA . VAL A 1 204 ? -8.076 -11.477 26.249 1.00 95.25 204 VAL A CA 1
ATOM 1511 C C . VAL A 1 204 ? -7.737 -11.360 27.728 1.00 95.25 204 VAL A C 1
ATOM 1513 O O . VAL A 1 204 ? -8.348 -12.033 28.552 1.00 95.25 204 VAL A O 1
ATOM 1516 N N . ALA A 1 205 ? -6.732 -10.545 28.053 1.00 94.19 205 ALA A N 1
ATOM 1517 C CA . ALA A 1 205 ? -6.211 -10.443 29.416 1.00 94.19 205 ALA A CA 1
ATOM 1518 C C . ALA A 1 205 ? -7.107 -9.615 30.349 1.00 94.19 205 ALA A C 1
ATOM 1520 O O . ALA A 1 205 ? -7.153 -9.900 31.541 1.00 94.19 205 ALA A O 1
ATOM 1521 N N . ASN A 1 206 ? -7.790 -8.599 29.808 1.00 89.25 206 ASN A N 1
ATOM 1522 C CA . ASN A 1 206 ? -8.598 -7.664 30.589 1.00 89.25 206 ASN A CA 1
ATOM 1523 C C . ASN A 1 206 ? -10.100 -7.860 30.331 1.00 89.25 206 ASN A C 1
ATOM 1525 O O . ASN A 1 206 ? -10.789 -8.491 31.128 1.00 89.25 206 ASN A O 1
ATOM 1529 N N . ALA A 1 207 ? -10.609 -7.372 29.196 1.00 87.94 207 ALA A N 1
ATOM 1530 C CA . ALA A 1 207 ? -12.041 -7.373 28.913 1.00 87.94 207 ALA A CA 1
ATOM 1531 C C . ALA A 1 207 ? -12.355 -7.721 27.455 1.00 87.94 207 ALA A C 1
ATOM 1533 O O . ALA A 1 207 ? -11.746 -7.182 26.534 1.00 87.94 207 ALA A O 1
ATOM 1534 N N . LEU A 1 208 ? -13.360 -8.579 27.255 1.00 89.12 208 LEU A N 1
ATOM 1535 C CA . LEU A 1 208 ? -14.033 -8.777 25.971 1.00 89.12 208 LEU A CA 1
ATOM 1536 C C . LEU A 1 208 ? -15.412 -8.108 26.045 1.00 89.12 208 LEU A C 1
ATOM 1538 O O . LEU A 1 208 ? -16.220 -8.471 26.897 1.00 89.12 208 LEU A O 1
ATOM 1542 N N . SER A 1 209 ? -15.672 -7.154 25.153 1.00 85.81 209 SER A N 1
ATOM 1543 C CA . SER A 1 209 ? -16.949 -6.437 25.026 1.00 85.81 209 SER A CA 1
ATOM 1544 C C . SER A 1 209 ? -17.473 -6.615 23.596 1.00 85.81 209 SER A C 1
ATOM 1546 O O . SER A 1 209 ? -16.682 -6.543 22.651 1.00 85.81 209 SER A O 1
ATOM 1548 N N . LEU A 1 210 ? -18.768 -6.917 23.448 1.00 85.00 210 LEU A N 1
ATOM 1549 C CA . LEU A 1 210 ? -19.454 -7.209 22.179 1.00 85.00 210 LEU A CA 1
ATOM 1550 C C . LEU A 1 210 ? -20.709 -6.349 22.033 1.00 85.00 210 LEU A C 1
ATOM 1552 O O . LEU A 1 210 ? -21.436 -6.215 23.043 1.00 85.00 210 LEU A O 1
#

Organism: NCBI:txid101571

Sequence (210 aa):
VTVLRGREFQGTASGHLAIDDTQGQIQTQIASDAGVSQLSLGNLRRIVRKTGRADARGKGFELRTDFWGVVRALRGLFVTTDGRAGGPGHAKDARDAVGRLMQARELQESLSGLAQRHEAQQRDADQSDVVKAIKARNDAIRGKPSGGEQDFPELAEADLVLSSAAGISLAAERSAHIASNEDVAVTSGRHVGLAVGRSLFASVANALSL

Foldseek 3Di:
DDKDKDADDVDGWIWMWDFDPPPPQTKIKTATPAQRWIKIAAQDFDQDPPPGTDDTDDGGIDTDGNDDDDDDDQLADEDEPDADPPGPDDPLPCPVVLVVLVVQLVVLVVVVVVCCVVVLDPVVDPSVVVSVVSVVVSCQQVADPAPDDPGDGGSVGHYYGYYYPPDDDDDDPPDDDDDDPGDDDDGDPDDDDDDDPDDDDDDDDPDDGD

Radius of gyration: 23.87 Å; chains: 1; bounding box: 61×52×63 Å